Protein AF-0000000069581453 (afdb_homodimer)

Structure (mmCIF, N/CA/C/O backbone):
data_AF-0000000069581453-model_v1
#
loop_
_entity.id
_entity.type
_entity.pdbx_description
1 polymer 'Nose resistant-to-fluoxetine protein N-terminal domain-containing protein'
#
loop_
_atom_site.group_PDB
_atom_site.id
_atom_site.type_symbol
_atom_site.label_atom_id
_atom_site.label_alt_id
_atom_site.label_comp_id
_atom_site.label_asym_id
_atom_site.label_entity_id
_atom_site.label_seq_id
_atom_site.pdbx_PDB_ins_code
_atom_site.Cartn_x
_atom_site.Cartn_y
_atom_site.Cartn_z
_atom_site.occupancy
_atom_site.B_iso_or_equiv
_atom_site.auth_seq_id
_atom_site.auth_comp_id
_atom_site.auth_asym_id
_atom_site.auth_atom_id
_atom_site.pdbx_PDB_model_num
ATOM 1 N N . MET A 1 1 ? -0.98 -19.734 12.844 1 20.88 1 MET A N 1
ATOM 2 C CA . MET A 1 1 ? -0.564 -19.203 11.547 1 20.88 1 MET A CA 1
ATOM 3 C C . MET A 1 1 ? -1.774 -18.859 10.688 1 20.88 1 MET A C 1
ATOM 5 O O . MET A 1 1 ? -2.266 -19.703 9.93 1 20.88 1 MET A O 1
ATOM 9 N N . SER A 1 2 ? -2.855 -18.172 11.172 1 22.98 2 SER A N 1
ATOM 10 C CA . SER A 1 2 ? -4.227 -17.984 10.703 1 22.98 2 SER A CA 1
ATOM 11 C C . SER A 1 2 ? -4.297 -16.953 9.594 1 22.98 2 SER A C 1
ATOM 13 O O . SER A 1 2 ? -4.68 -15.797 9.836 1 22.98 2 SER A O 1
ATOM 15 N N . ILE A 1 3 ? -3.217 -16.844 8.805 1 28.33 3 ILE A N 1
ATOM 16 C CA . ILE A 1 3 ? -3.316 -15.727 7.871 1 28.33 3 ILE A CA 1
ATOM 17 C C . ILE A 1 3 ? -4.656 -15.781 7.137 1 28.33 3 ILE A C 1
ATOM 19 O O . ILE A 1 3 ? -5.289 -14.75 6.906 1 28.33 3 ILE A O 1
ATOM 23 N N . LEU A 1 4 ? -4.984 -16.984 6.535 1 31.25 4 LEU A N 1
ATOM 24 C CA . LEU A 1 4 ? -5.848 -17.062 5.359 1 31.25 4 LEU A CA 1
ATOM 25 C C . LEU A 1 4 ? -7.285 -16.703 5.715 1 31.25 4 LEU A C 1
ATOM 27 O O . LEU A 1 4 ? -8.211 -17.016 4.973 1 31.25 4 LEU A O 1
ATOM 31 N N . HIS A 1 5 ? -7.578 -16.328 6.863 1 29.22 5 HIS A N 1
ATOM 32 C CA . HIS A 1 5 ? -9.039 -16.281 6.863 1 29.22 5 HIS A CA 1
ATOM 33 C C . HIS A 1 5 ? -9.555 -15.234 5.891 1 29.22 5 HIS A C 1
ATOM 35 O O . HIS A 1 5 ? -9.758 -14.078 6.266 1 29.22 5 HIS A O 1
ATOM 41 N N . CYS A 1 6 ? -8.734 -14.82 5.078 1 33.88 6 CYS A N 1
ATOM 42 C CA . CYS A 1 6 ? -9.336 -13.945 4.078 1 33.88 6 CYS A CA 1
ATOM 43 C C . CYS A 1 6 ? -10.609 -14.562 3.514 1 33.88 6 CYS A C 1
ATOM 45 O O . CYS A 1 6 ? -10.609 -15.719 3.078 1 33.88 6 CYS A O 1
ATOM 47 N N . ALA A 1 7 ? -11.734 -13.891 3.805 1 38.38 7 ALA A N 1
ATOM 48 C CA . ALA A 1 7 ? -13.172 -14.133 3.676 1 38.38 7 ALA A CA 1
ATOM 49 C C . ALA A 1 7 ? -13.547 -14.43 2.227 1 38.38 7 ALA A C 1
ATOM 51 O O . ALA A 1 7 ? -13.961 -13.523 1.491 1 38.38 7 ALA A O 1
ATOM 52 N N . THR A 1 8 ? -12.758 -14.469 1.168 1 41.72 8 THR A N 1
ATOM 53 C CA . THR A 1 8 ? -13.344 -14.969 -0.073 1 41.72 8 THR A CA 1
ATOM 54 C C . THR A 1 8 ? -14.125 -16.25 0.175 1 41.72 8 THR A C 1
ATOM 56 O O . THR A 1 8 ? -13.625 -17.172 0.814 1 41.72 8 THR A O 1
ATOM 59 N N . VAL A 1 9 ? -15.359 -16.109 0.406 1 46.16 9 VAL A N 1
ATOM 60 C CA . VAL A 1 9 ? -16.234 -17.281 0.368 1 46.16 9 VAL A CA 1
ATOM 61 C C . VAL A 1 9 ? -15.859 -18.156 -0.83 1 46.16 9 VAL A C 1
ATOM 63 O O . VAL A 1 9 ? -16.266 -17.875 -1.96 1 46.16 9 VAL A O 1
ATOM 66 N N . PHE A 1 10 ? -14.609 -18.375 -1.058 1 52.44 10 PHE A N 1
ATOM 67 C CA . PHE A 1 10 ? -14.383 -19.5 -1.952 1 52.44 10 PHE A CA 1
ATOM 68 C C . PHE A 1 10 ? -15.18 -20.719 -1.498 1 52.44 10 PHE A C 1
ATOM 70 O O . PHE A 1 10 ? -15.305 -20.984 -0.299 1 52.44 10 PHE A O 1
ATOM 77 N N . LEU A 1 11 ? -16.25 -20.891 -2.311 1 56.81 11 LEU A N 1
ATOM 78 C CA . LEU A 1 11 ? -16.969 -22.109 -1.952 1 56.81 11 LEU A CA 1
ATOM 79 C C . LEU A 1 11 ? -16 -23.203 -1.536 1 56.81 11 LEU A C 1
ATOM 81 O O . LEU A 1 11 ? -15.203 -23.688 -2.354 1 56.81 11 LEU A O 1
ATOM 85 N N . THR A 1 12 ? -15.898 -23.344 -0.284 1 63.81 12 THR A N 1
ATOM 86 C CA . THR A 1 12 ? -15.18 -24.516 0.201 1 63.81 12 THR A CA 1
ATOM 87 C C . THR A 1 12 ? -15.594 -25.766 -0.574 1 63.81 12 THR A C 1
ATOM 89 O O . THR A 1 12 ? -16.766 -25.953 -0.882 1 63.81 12 THR A O 1
ATOM 92 N N . GLY A 1 13 ? -14.641 -26.359 -1.227 1 70.12 13 GLY A N 1
ATOM 93 C CA . GLY A 1 13 ? -14.922 -27.594 -1.958 1 70.12 13 GLY A CA 1
ATOM 94 C C . GLY A 1 13 ? -14.789 -27.438 -3.461 1 70.12 13 GLY A C 1
ATOM 95 O O . GLY A 1 13 ? -14.797 -28.422 -4.195 1 70.12 13 GLY A O 1
ATOM 96 N N . SER A 1 14 ? -14.664 -26.203 -3.805 1 78.31 14 SER A N 1
ATOM 97 C CA . SER A 1 14 ? -14.469 -26.016 -5.238 1 78.31 14 SER A CA 1
ATOM 98 C C . SER A 1 14 ? -13.023 -26.281 -5.637 1 78.31 14 SER A C 1
ATOM 100 O O . SER A 1 14 ? -12.133 -26.312 -4.785 1 78.31 14 SER A O 1
ATOM 102 N N . LEU A 1 15 ? -12.859 -26.656 -6.93 1 84.06 15 LEU A N 1
ATOM 103 C CA . LEU A 1 15 ? -11.516 -26.812 -7.461 1 84.06 15 LEU A CA 1
ATOM 104 C C . LEU A 1 15 ? -10.672 -25.562 -7.203 1 84.06 15 LEU A C 1
ATOM 106 O O . LEU A 1 15 ? -9.508 -25.672 -6.812 1 84.06 15 LEU A O 1
ATOM 110 N N . CYS A 1 16 ? -11.305 -24.469 -7.438 1 85.62 16 CYS A N 1
ATOM 111 C CA . CYS A 1 16 ? -10.609 -23.203 -7.223 1 85.62 16 CYS A CA 1
ATOM 112 C C . CYS A 1 16 ? -10.062 -23.109 -5.805 1 85.62 16 CYS A C 1
ATOM 114 O O . CYS A 1 16 ? -8.891 -22.797 -5.605 1 85.62 16 CYS A O 1
ATOM 116 N N . PHE A 1 17 ? -10.906 -23.406 -4.891 1 84.5 17 PHE A N 1
ATOM 117 C CA . PHE A 1 17 ? -10.492 -23.328 -3.492 1 84.5 17 PHE A CA 1
ATOM 118 C C . PHE A 1 17 ? -9.367 -24.297 -3.205 1 84.5 17 PHE A C 1
ATOM 120 O O . PHE A 1 17 ? -8.391 -23.953 -2.529 1 84.5 17 PHE A O 1
ATOM 127 N N . SER A 1 18 ? -9.484 -25.5 -3.678 1 85.12 18 SER A N 1
ATOM 128 C CA . SER A 1 18 ? -8.461 -26.5 -3.453 1 85.12 18 SER A CA 1
ATOM 129 C C . SER A 1 18 ? -7.129 -26.094 -4.078 1 85.12 18 SER A C 1
ATOM 131 O O . SER A 1 18 ? -6.066 -26.297 -3.488 1 85.12 18 SER A O 1
ATOM 133 N N . GLU A 1 19 ? -7.23 -25.5 -5.215 1 87 19 GLU A N 1
ATOM 134 C CA . GLU A 1 19 ? -6.023 -25.016 -5.883 1 87 19 GLU A CA 1
ATOM 135 C C . GLU A 1 19 ? -5.352 -23.906 -5.078 1 87 19 GLU A C 1
ATOM 137 O O . GLU A 1 19 ? -4.129 -23.906 -4.914 1 87 19 GLU A O 1
ATOM 142 N N . LEU A 1 20 ? -6.137 -23.016 -4.566 1 87.06 20 LEU A N 1
ATOM 143 C CA . LEU A 1 20 ? -5.59 -21.922 -3.77 1 87.06 20 LEU A CA 1
ATOM 144 C C . LEU A 1 20 ? -4.984 -22.438 -2.471 1 87.06 20 LEU A C 1
ATOM 146 O O . LEU A 1 20 ? -3.885 -22.031 -2.086 1 87.06 20 LEU A O 1
ATOM 150 N N . GLU A 1 21 ? -5.715 -23.297 -1.866 1 85.38 21 GLU A N 1
ATOM 151 C CA . GLU A 1 21 ? -5.234 -23.891 -0.619 1 85.38 21 GLU A CA 1
ATOM 152 C C . GLU A 1 21 ? -3.904 -24.609 -0.824 1 85.38 21 GLU A C 1
ATOM 154 O O . GLU A 1 21 ? -2.959 -24.406 -0.058 1 85.38 21 GLU A O 1
ATOM 159 N N . ASP A 1 22 ? -3.869 -25.391 -1.813 1 86.38 22 ASP A N 1
ATOM 160 C CA . ASP A 1 22 ? -2.639 -26.109 -2.121 1 86.38 22 ASP A CA 1
ATOM 161 C C . ASP A 1 22 ? -1.5 -25.156 -2.443 1 86.38 22 ASP A C 1
ATOM 163 O O . ASP A 1 22 ? -0.363 -25.359 -2.014 1 86.38 22 ASP A O 1
ATOM 167 N N . TYR A 1 23 ? -1.836 -24.156 -3.203 1 88 23 TYR A N 1
ATOM 168 C CA . TYR A 1 23 ? -0.843 -23.141 -3.549 1 88 23 TYR A CA 1
ATOM 169 C C . TYR A 1 23 ? -0.264 -22.5 -2.295 1 88 23 TYR A C 1
ATOM 171 O O . TYR A 1 23 ? 0.957 -22.391 -2.154 1 88 23 TYR A O 1
ATOM 179 N N . PHE A 1 24 ? -1.063 -22.094 -1.403 1 87.19 24 PHE A N 1
ATOM 180 C CA . PHE A 1 24 ? -0.625 -21.422 -0.186 1 87.19 24 PHE A CA 1
ATOM 181 C C . PHE A 1 24 ? 0.195 -22.359 0.688 1 87.19 24 PHE A C 1
ATOM 183 O O . PHE A 1 24 ? 1.249 -21.984 1.2 1 87.19 24 PHE A O 1
ATOM 190 N N . TYR A 1 25 ? -0.221 -23.594 0.789 1 87.19 25 TYR A N 1
ATOM 191 C CA . TYR A 1 25 ? 0.474 -24.547 1.64 1 87.19 25 TYR A CA 1
ATOM 192 C C . TYR A 1 25 ? 1.813 -24.953 1.032 1 87.19 25 TYR A C 1
ATOM 194 O O . TYR A 1 25 ? 2.803 -25.109 1.751 1 87.19 25 TYR A O 1
ATOM 202 N N . SER A 1 26 ? 1.875 -25.047 -0.253 1 86.5 26 SER A N 1
ATOM 203 C CA . SER A 1 26 ? 3.072 -25.562 -0.915 1 86.5 26 SER A CA 1
ATOM 204 C C . SER A 1 26 ? 4.086 -24.453 -1.151 1 86.5 26 SER A C 1
ATOM 206 O O . SER A 1 26 ? 5.297 -24.672 -1.045 1 86.5 26 SER A O 1
ATOM 208 N N . TYR A 1 27 ? 3.613 -23.281 -1.374 1 85.69 27 TYR A N 1
ATOM 209 C CA . TYR A 1 27 ? 4.539 -22.266 -1.859 1 85.69 27 TYR A CA 1
ATOM 210 C C . TYR A 1 27 ? 4.602 -21.078 -0.901 1 85.69 27 TYR A C 1
ATOM 212 O O . TYR A 1 27 ? 5.672 -20.5 -0.68 1 85.69 27 TYR A O 1
ATOM 220 N N . CYS A 1 28 ? 3.541 -20.688 -0.314 1 84.44 28 CYS A N 1
ATOM 221 C CA . CYS A 1 28 ? 3.547 -19.484 0.523 1 84.44 28 CYS A CA 1
ATOM 222 C C . CYS A 1 28 ? 4.109 -19.797 1.906 1 84.44 28 CYS A C 1
ATOM 224 O O . CYS A 1 28 ? 4.812 -18.969 2.492 1 84.44 28 CYS A O 1
ATOM 226 N N . ALA A 1 29 ? 3.844 -21.016 2.311 1 82.69 29 ALA A N 1
ATOM 227 C CA . ALA A 1 29 ? 4.398 -21.422 3.6 1 82.69 29 ALA A CA 1
ATOM 228 C C . ALA A 1 29 ? 5.926 -21.453 3.555 1 82.69 29 ALA A C 1
ATOM 230 O O . ALA A 1 29 ? 6.586 -21.203 4.562 1 82.69 29 ALA A O 1
ATOM 231 N N . ALA A 1 30 ? 6.441 -21.641 2.377 1 81.69 30 ALA A N 1
ATOM 232 C CA . ALA A 1 30 ? 7.891 -21.719 2.207 1 81.69 30 ALA A CA 1
ATOM 233 C C . ALA A 1 30 ? 8.453 -20.406 1.674 1 81.69 30 ALA A C 1
ATOM 235 O O . ALA A 1 30 ? 9.617 -20.328 1.282 1 81.69 30 ALA A O 1
ATOM 236 N N . SER A 1 31 ? 7.668 -19.375 1.621 1 81.06 31 SER A N 1
ATOM 237 C CA . SER A 1 31 ? 8.086 -18.078 1.114 1 81.06 31 SER A CA 1
ATOM 238 C C . SER A 1 31 ? 8.75 -18.203 -0.253 1 81.06 31 SER A C 1
ATOM 240 O O . SER A 1 31 ? 9.797 -17.609 -0.496 1 81.06 31 SER A O 1
ATOM 242 N N . SER A 1 32 ? 8.117 -18.969 -1.081 1 86.31 32 SER A N 1
ATOM 243 C CA . SER A 1 32 ? 8.648 -19.203 -2.424 1 86.31 32 SER A CA 1
ATOM 244 C C . SER A 1 32 ? 8.43 -17.984 -3.312 1 86.31 32 SER A C 1
ATOM 246 O O . SER A 1 32 ? 7.559 -17.156 -3.041 1 86.31 32 SER A O 1
ATOM 248 N N . LEU A 1 33 ? 9.25 -17.922 -4.363 1 87.56 33 LEU A N 1
ATOM 249 C CA . LEU A 1 33 ? 9.102 -16.859 -5.359 1 87.56 33 LEU A CA 1
ATOM 250 C C . LEU A 1 33 ? 7.711 -16.891 -5.98 1 87.56 33 LEU A C 1
ATOM 252 O O . LEU A 1 33 ? 7.141 -15.836 -6.289 1 87.56 33 LEU A O 1
ATOM 256 N N . TYR A 1 34 ? 7.164 -18.094 -6.113 1 87.31 34 TYR A N 1
ATOM 257 C CA . TYR A 1 34 ? 5.82 -18.234 -6.664 1 87.31 34 TYR A CA 1
ATOM 258 C C . TYR A 1 34 ? 4.797 -17.516 -5.805 1 87.31 34 TYR A C 1
ATOM 260 O O . TYR A 1 34 ? 3.949 -16.781 -6.324 1 87.31 34 TYR A O 1
ATOM 268 N N . CYS A 1 35 ? 4.918 -17.734 -4.578 1 91.62 35 CYS A N 1
ATOM 269 C CA . CYS A 1 35 ? 4.008 -17.078 -3.65 1 91.62 35 CYS A CA 1
ATOM 270 C C . CYS A 1 35 ? 4.203 -15.562 -3.678 1 91.62 35 CYS A C 1
ATOM 272 O O . CYS A 1 35 ? 3.229 -14.805 -3.684 1 91.62 35 CYS A O 1
ATOM 274 N N . MET A 1 36 ? 5.422 -15.125 -3.768 1 92.38 36 MET A N 1
ATOM 275 C CA . MET A 1 36 ? 5.734 -13.703 -3.756 1 92.38 36 MET A CA 1
ATOM 276 C C . MET A 1 36 ? 5.156 -13.008 -4.984 1 92.38 36 MET A C 1
ATOM 278 O O . MET A 1 36 ? 4.641 -11.891 -4.887 1 92.38 36 MET A O 1
ATOM 282 N N . ILE A 1 37 ? 5.172 -13.711 -6.07 1 95.25 37 ILE A N 1
ATOM 283 C CA . ILE A 1 37 ? 4.656 -13.141 -7.309 1 95.25 37 ILE A CA 1
ATOM 284 C C . ILE A 1 37 ? 3.137 -13.016 -7.223 1 95.25 37 ILE A C 1
ATOM 286 O O . ILE A 1 37 ? 2.574 -11.977 -7.59 1 95.25 37 ILE A O 1
ATOM 290 N N . LEU A 1 38 ? 2.514 -14.039 -6.734 1 95 38 LEU A N 1
ATOM 291 C CA . LEU A 1 38 ? 1.062 -14.016 -6.594 1 95 38 LEU A CA 1
ATOM 292 C C . LEU A 1 38 ? 0.623 -12.859 -5.699 1 95 38 LEU A C 1
ATOM 294 O O . LEU A 1 38 ? -0.197 -12.039 -6.105 1 95 38 LEU A O 1
ATOM 298 N N . LEU A 1 39 ? 1.256 -12.75 -4.555 1 94.38 39 LEU A N 1
ATOM 299 C CA . LEU A 1 39 ? 0.882 -11.727 -3.588 1 94.38 39 LEU A CA 1
ATOM 300 C C . LEU A 1 39 ? 1.255 -10.336 -4.094 1 94.38 39 LEU A C 1
ATOM 302 O O . LEU A 1 39 ? 0.533 -9.367 -3.848 1 94.38 39 LEU A O 1
ATOM 306 N N . ASP A 1 40 ? 2.373 -10.281 -4.746 1 97.06 40 ASP A N 1
ATOM 307 C CA . ASP A 1 40 ? 2.834 -9 -5.285 1 97.06 40 ASP A CA 1
ATOM 308 C C . ASP A 1 40 ? 1.89 -8.492 -6.367 1 97.06 40 ASP A C 1
ATOM 310 O O . ASP A 1 40 ? 1.867 -7.293 -6.664 1 97.06 40 ASP A O 1
ATOM 314 N N . SER A 1 41 ? 1.123 -9.312 -6.938 1 97.44 41 SER A N 1
ATOM 315 C CA . SER A 1 41 ? 0.222 -8.93 -8.016 1 97.44 41 SER A CA 1
ATOM 316 C C . SER A 1 41 ? -1.084 -8.359 -7.477 1 97.44 41 SER A C 1
ATOM 318 O O . SER A 1 41 ? -1.841 -7.719 -8.211 1 97.44 41 SER A O 1
ATOM 320 N N . TYR A 1 42 ? -1.418 -8.562 -6.195 1 96.56 42 TYR A N 1
ATOM 321 C CA . TYR A 1 42 ? -2.674 -8.125 -5.598 1 96.56 42 TYR A CA 1
ATOM 322 C C . TYR A 1 42 ? -2.732 -6.602 -5.52 1 96.56 42 TYR A C 1
ATOM 324 O O . TYR A 1 42 ? -1.699 -5.938 -5.41 1 96.56 42 TYR A O 1
ATOM 332 N N . GLY A 1 43 ? -3.984 -6.176 -5.629 1 96.62 43 GLY A N 1
ATOM 333 C CA . GLY A 1 43 ? -4.172 -4.789 -5.234 1 96.62 43 GLY A CA 1
ATOM 334 C C . GLY A 1 43 ? -3.732 -4.512 -3.807 1 96.62 43 GLY A C 1
ATOM 335 O O . GLY A 1 43 ? -3.91 -5.355 -2.924 1 96.62 43 GLY A O 1
ATOM 336 N N . LYS A 1 44 ? -3.148 -3.326 -3.676 1 96.75 44 LYS A N 1
ATOM 337 C CA . LYS A 1 44 ? -2.719 -2.84 -2.367 1 96.75 44 LYS A CA 1
ATOM 338 C C . LYS A 1 44 ? -3.287 -1.452 -2.086 1 96.75 44 LYS A C 1
ATOM 340 O O . LYS A 1 44 ? -3.658 -0.727 -3.01 1 96.75 44 LYS A O 1
ATOM 345 N N . PRO A 1 45 ? -3.371 -1.15 -0.738 1 94.88 45 PRO A N 1
ATOM 346 C CA . PRO A 1 45 ? -3.811 0.217 -0.45 1 94.88 45 PRO A CA 1
ATOM 347 C C . PRO A 1 45 ? -2.922 1.272 -1.104 1 94.88 45 PRO A C 1
ATOM 349 O O . PRO A 1 45 ? -1.693 1.182 -1.031 1 94.88 45 PRO A O 1
ATOM 352 N N . GLU A 1 46 ? -3.596 2.152 -1.788 1 95.25 46 GLU A N 1
ATOM 353 C CA . GLU A 1 46 ? -2.896 3.242 -2.463 1 95.25 46 GLU A CA 1
ATOM 354 C C . GLU A 1 46 ? -3.027 4.547 -1.686 1 95.25 46 GLU A C 1
ATOM 356 O O . GLU A 1 46 ? -3.879 4.668 -0.801 1 95.25 46 GLU A O 1
ATOM 361 N N . SER A 1 47 ? -2.107 5.434 -1.952 1 96.94 47 SER A N 1
ATOM 362 C CA . SER A 1 47 ? -2.215 6.789 -1.424 1 96.94 47 SER A CA 1
ATOM 363 C C . SER A 1 47 ? -3.27 7.594 -2.174 1 96.94 47 SER A C 1
ATOM 365 O O . SER A 1 47 ? -3.615 7.27 -3.312 1 96.94 47 SER A O 1
ATOM 367 N N . GLY A 1 48 ? -3.814 8.562 -1.482 1 96.94 48 GLY A N 1
ATOM 368 C CA . GLY A 1 48 ? -4.77 9.453 -2.117 1 96.94 48 GLY A CA 1
ATOM 369 C C . GLY A 1 48 ? -6.191 8.922 -2.098 1 96.94 48 GLY A C 1
ATOM 370 O O . GLY A 1 48 ? -6.988 9.227 -2.986 1 96.94 48 GLY A O 1
ATOM 371 N N . VAL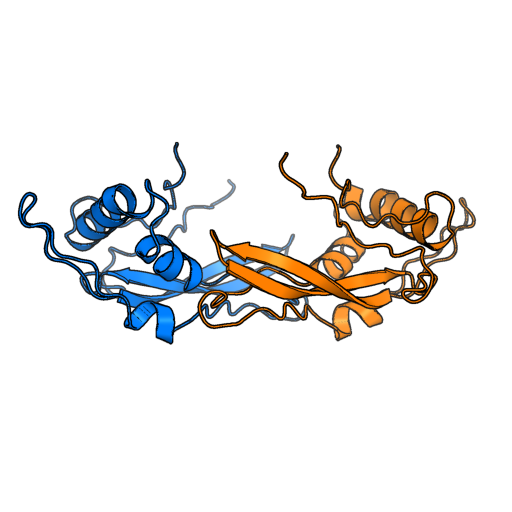 A 1 49 ? -6.453 8.141 -1.146 1 96.38 49 VAL A N 1
ATOM 372 C CA . VAL A 1 49 ? -7.812 7.617 -1.02 1 96.38 49 VAL A CA 1
ATOM 373 C C . VAL A 1 49 ? -8.781 8.766 -0.752 1 96.38 49 VAL A C 1
ATOM 375 O O . VAL A 1 49 ? -9.883 8.797 -1.312 1 96.38 49 VAL A O 1
ATOM 378 N N . LEU A 1 50 ? -8.359 9.711 0.034 1 94.25 50 LEU A N 1
ATOM 379 C CA . LEU A 1 50 ? -9.211 10.836 0.401 1 94.25 50 LEU A CA 1
ATOM 380 C C . LEU A 1 50 ? -9.453 11.75 -0.795 1 94.25 50 LEU A C 1
ATOM 382 O O . LEU A 1 50 ? -10.359 12.578 -0.775 1 94.25 50 LEU A O 1
ATOM 386 N N . THR A 1 51 ? -8.609 11.531 -1.804 1 94.56 51 THR A N 1
ATOM 387 C CA . THR A 1 51 ? -8.82 12.312 -3.018 1 94.56 51 THR A CA 1
ATOM 388 C C . THR A 1 51 ? -9.375 11.438 -4.137 1 94.56 51 THR A C 1
ATOM 390 O O . THR A 1 51 ? -9.375 11.836 -5.301 1 94.56 51 THR A O 1
ATOM 393 N N . GLY A 1 52 ? -9.758 10.164 -3.871 1 93.56 52 GLY A N 1
ATOM 394 C CA . GLY A 1 52 ? -10.539 9.391 -4.82 1 93.56 52 GLY A CA 1
ATOM 395 C C . GLY A 1 52 ? -9.781 8.211 -5.395 1 93.56 52 GLY A C 1
ATOM 396 O O . GLY A 1 52 ? -10.25 7.555 -6.324 1 93.56 52 GLY A O 1
ATOM 397 N N . ASN A 1 53 ? -8.578 7.988 -4.922 1 96.25 53 ASN A N 1
ATOM 398 C CA . ASN A 1 53 ? -7.852 6.816 -5.398 1 96.25 53 ASN A CA 1
ATOM 399 C C . ASN A 1 53 ? -8.391 5.531 -4.777 1 96.25 53 ASN A C 1
ATOM 401 O O . ASN A 1 53 ? -7.859 5.059 -3.77 1 96.25 53 ASN A O 1
ATOM 405 N N . ILE A 1 54 ? -9.43 5.012 -5.484 1 96.44 54 ILE A N 1
ATOM 406 C CA . ILE A 1 54 ? -10.133 3.881 -4.891 1 96.44 54 ILE A CA 1
ATOM 407 C C . ILE A 1 54 ? -10.062 2.68 -5.832 1 96.44 54 ILE A C 1
ATOM 409 O O . ILE A 1 54 ? -10.906 1.784 -5.77 1 96.44 54 ILE A O 1
ATOM 413 N N . LYS A 1 55 ? -9.18 2.736 -6.766 1 96.81 55 LYS A N 1
ATOM 414 C CA . LYS A 1 55 ? -8.906 1.587 -7.625 1 96.81 55 LYS A CA 1
ATOM 415 C C . LYS A 1 55 ? -7.504 1.033 -7.371 1 96.81 55 LYS A C 1
ATOM 417 O O . LYS A 1 55 ? -6.508 1.67 -7.719 1 96.81 55 LYS A O 1
ATOM 422 N N . TRP A 1 56 ? -7.48 -0.102 -6.699 1 96.94 56 TRP A N 1
ATOM 423 C CA . TRP A 1 56 ? -6.23 -0.794 -6.402 1 96.94 56 TRP A CA 1
ATOM 424 C C . TRP A 1 56 ? -5.98 -1.921 -7.398 1 96.94 56 TRP A C 1
ATOM 426 O O . TRP A 1 56 ? -6.352 -3.07 -7.148 1 96.94 56 TRP A O 1
ATOM 436 N N . LEU A 1 57 ? -5.289 -1.585 -8.477 1 96.56 57 LEU A N 1
ATOM 437 C CA . LEU A 1 57 ? -5.285 -2.377 -9.703 1 96.56 57 LEU A CA 1
ATOM 438 C C . LEU A 1 57 ? -4.305 -3.539 -9.594 1 96.56 57 LEU A C 1
ATOM 440 O O . LEU A 1 57 ? -4.395 -4.508 -10.352 1 96.56 57 LEU A O 1
ATOM 444 N N . GLY A 1 58 ? -3.365 -3.479 -8.633 1 97.56 58 GLY A N 1
ATOM 445 C CA . GLY A 1 58 ? -2.371 -4.539 -8.602 1 97.56 58 GLY A CA 1
ATOM 446 C C . GLY A 1 58 ? -1.501 -4.578 -9.844 1 97.56 58 GLY A C 1
ATOM 447 O O . GLY A 1 58 ? -1.23 -3.543 -10.453 1 97.56 58 GLY A O 1
ATOM 448 N N . GLN A 1 59 ? -0.977 -5.727 -10.031 1 98.38 59 GLN A N 1
ATOM 449 C CA . GLN A 1 59 ? -0.121 -5.902 -11.203 1 98.38 59 GLN A CA 1
ATOM 450 C C . GLN A 1 59 ? -0.643 -7.02 -12.102 1 98.38 59 GLN A C 1
ATOM 452 O O . GLN A 1 59 ? -0.358 -8.195 -11.867 1 98.38 59 GLN A O 1
ATOM 457 N N . TYR A 1 60 ? -1.224 -6.648 -13.266 1 97.25 60 TYR A N 1
ATOM 458 C CA . TYR A 1 60 ? -1.915 -7.562 -14.164 1 97.25 60 TYR A CA 1
ATOM 459 C C . TYR A 1 60 ? -0.955 -8.609 -14.727 1 97.25 60 TYR A C 1
ATOM 461 O O . TYR A 1 60 ? -1.221 -9.805 -14.648 1 97.25 60 TYR A O 1
ATOM 469 N N . ASP A 1 61 ? 0.19 -8.125 -15.25 1 98 61 ASP A N 1
ATOM 470 C CA . ASP A 1 61 ? 1.123 -9.016 -15.93 1 98 61 ASP A CA 1
ATOM 471 C C . ASP A 1 61 ? 1.679 -10.062 -14.961 1 98 61 ASP A C 1
ATOM 473 O O . ASP A 1 61 ? 1.821 -11.234 -15.328 1 98 61 ASP A O 1
ATOM 477 N N . GLU A 1 62 ? 1.98 -9.703 -13.75 1 97.69 62 GLU A N 1
ATOM 478 C CA . GLU A 1 62 ? 2.451 -10.656 -12.742 1 97.69 62 GLU A CA 1
ATOM 479 C C . GLU A 1 62 ? 1.424 -11.75 -12.5 1 97.69 62 GLU A C 1
ATOM 481 O O . GLU A 1 62 ? 1.779 -12.93 -12.383 1 97.69 62 GLU A O 1
ATOM 486 N N . CYS A 1 63 ? 0.18 -11.344 -12.438 1 96.12 63 CYS A N 1
ATOM 487 C CA . CYS A 1 63 ? -0.888 -12.297 -12.148 1 96.12 63 CYS A CA 1
ATOM 488 C C . CYS A 1 63 ? -1.051 -13.297 -13.289 1 96.12 63 CYS A C 1
ATOM 490 O O . CYS A 1 63 ? -0.953 -14.508 -13.078 1 96.12 63 CYS A O 1
ATOM 492 N N . VAL A 1 64 ? -1.168 -12.844 -14.531 1 96.12 64 VAL A N 1
ATOM 493 C CA . VAL A 1 64 ? -1.538 -13.727 -15.633 1 96.12 64 VAL A CA 1
ATOM 494 C C . VAL A 1 64 ? -0.335 -14.57 -16.047 1 96.12 64 VAL A C 1
ATOM 496 O O . VAL A 1 64 ? -0.488 -15.594 -16.719 1 96.12 64 VAL A O 1
ATOM 499 N N . ASP A 1 65 ? 0.807 -14.195 -15.555 1 96.25 65 ASP A N 1
ATOM 500 C CA . ASP A 1 65 ? 2.016 -14.945 -15.875 1 96.25 65 ASP A CA 1
ATOM 501 C C . ASP A 1 65 ? 2.199 -16.125 -14.922 1 96.25 65 ASP A C 1
ATOM 503 O O . ASP A 1 65 ? 3.045 -16.984 -15.148 1 96.25 65 ASP A O 1
ATOM 507 N N . ILE A 1 66 ? 1.447 -16.188 -13.922 1 94.5 66 ILE A N 1
ATOM 508 C CA . ILE A 1 66 ? 1.598 -17.25 -12.938 1 94.5 66 ILE A CA 1
ATOM 509 C C . ILE A 1 66 ? 1.176 -18.594 -13.555 1 94.5 66 ILE A C 1
ATOM 511 O O 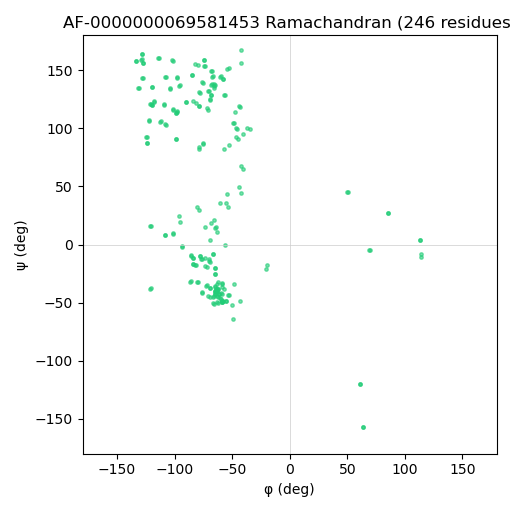. ILE A 1 66 ? 0.097 -18.688 -14.148 1 94.5 66 ILE A O 1
ATOM 515 N N . GLN A 1 67 ? 2.105 -19.531 -13.492 1 91.94 67 GLN A N 1
ATOM 516 C CA . GLN A 1 67 ? 1.873 -20.938 -13.789 1 91.94 67 GLN A CA 1
ATOM 517 C C . GLN A 1 67 ? 2.283 -21.828 -12.617 1 91.94 67 GLN A C 1
ATOM 519 O O . GLN A 1 67 ? 3.434 -22.266 -12.531 1 91.94 67 GLN A O 1
ATOM 524 N N . ALA A 1 68 ? 1.29 -22.062 -11.82 1 87.88 68 ALA A N 1
ATOM 525 C CA . ALA A 1 68 ? 1.596 -22.906 -10.664 1 87.88 68 ALA A CA 1
ATOM 526 C C . ALA A 1 68 ? 1.959 -24.328 -11.086 1 87.88 68 ALA A C 1
ATOM 528 O O . ALA A 1 68 ? 1.346 -24.875 -12.008 1 87.88 68 ALA A O 1
ATOM 529 N N . PRO A 1 69 ? 2.986 -24.781 -10.477 1 83.06 69 PRO A N 1
ATOM 530 C CA . PRO A 1 69 ? 3.398 -26.141 -10.852 1 83.06 69 PRO A CA 1
ATOM 531 C C . PRO A 1 69 ? 2.379 -27.203 -10.445 1 83.06 69 PRO A C 1
ATOM 533 O O . PRO A 1 69 ? 1.642 -27.016 -9.469 1 83.06 69 PRO A O 1
ATOM 536 N N . SER A 1 70 ? 2.279 -28.219 -11.305 1 78.06 70 SER A N 1
ATOM 537 C CA . SER A 1 70 ? 1.434 -29.359 -10.984 1 78.06 70 SER A CA 1
ATOM 538 C C . SER A 1 70 ? 2.098 -30.266 -9.953 1 78.06 70 SER A C 1
ATOM 540 O O . SER A 1 70 ? 3.324 -30.281 -9.828 1 78.06 70 SER A O 1
ATOM 542 N N . LYS A 1 71 ? 1.265 -30.734 -9.039 1 74.44 71 LYS A N 1
ATOM 543 C CA . LYS A 1 71 ? 1.807 -31.734 -8.133 1 74.44 71 LYS A CA 1
ATOM 544 C C . LYS A 1 71 ? 1.354 -33.125 -8.539 1 74.44 71 LYS A C 1
ATOM 546 O O . LYS A 1 71 ? 0.166 -33.375 -8.766 1 74.44 71 LYS A O 1
ATOM 551 N N . ASP A 1 72 ? 2.357 -33.875 -8.906 1 62.59 72 ASP A N 1
ATOM 552 C CA . ASP A 1 72 ? 2.113 -35.281 -9.305 1 62.59 72 ASP A CA 1
ATOM 553 C C . ASP A 1 72 ? 1.435 -36.031 -8.18 1 62.59 72 ASP A C 1
ATOM 555 O O . ASP A 1 72 ? 0.481 -36.781 -8.422 1 62.59 72 ASP A O 1
ATOM 559 N N . ILE A 1 73 ? 1.832 -35.75 -6.957 1 61.22 73 ILE A N 1
ATOM 560 C CA . ILE A 1 73 ? 1.416 -36.625 -5.859 1 61.22 73 ILE A CA 1
ATOM 561 C C . ILE A 1 73 ? -0.045 -36.344 -5.512 1 61.22 73 ILE A C 1
ATOM 563 O O . ILE A 1 73 ? -0.826 -37.281 -5.301 1 61.22 73 ILE A O 1
ATOM 567 N N . THR A 1 74 ? -0.403 -35.094 -5.5 1 61.25 74 THR A N 1
ATOM 568 C CA . THR A 1 74 ? -1.76 -34.781 -5.062 1 61.25 74 THR A CA 1
ATOM 569 C C . THR A 1 74 ? -2.705 -34.688 -6.254 1 61.25 74 THR A C 1
ATOM 571 O O . THR A 1 74 ? -3.926 -34.656 -6.086 1 61.25 74 THR A O 1
ATOM 574 N N . GLY A 1 75 ? -2.09 -34.875 -7.395 1 62.19 75 GLY A N 1
ATOM 575 C CA . GLY A 1 75 ? -2.934 -34.812 -8.578 1 62.19 75 GLY A CA 1
ATOM 576 C C . GLY A 1 75 ? -3.475 -33.438 -8.883 1 62.19 75 GLY A C 1
ATOM 577 O O . GLY A 1 75 ? -4.297 -33.281 -9.789 1 62.19 75 GLY A O 1
ATOM 578 N N . VAL A 1 76 ? -3.191 -32.5 -7.984 1 64.25 76 VAL A N 1
ATOM 579 C CA . VAL A 1 76 ? -3.717 -31.156 -8.273 1 64.25 76 VAL A CA 1
ATOM 580 C C . VAL A 1 76 ? -2.945 -30.547 -9.438 1 64.25 76 VAL A C 1
ATOM 582 O O . VAL A 1 76 ? -1.714 -30.5 -9.422 1 64.25 76 VAL A O 1
ATOM 585 N N . GLU A 1 77 ? -3.693 -30.344 -10.461 1 71.44 77 GLU A N 1
ATOM 586 C CA . GLU A 1 77 ? -3.084 -29.656 -11.602 1 71.44 77 GLU A CA 1
ATOM 587 C C . GLU A 1 77 ? -2.691 -28.234 -11.25 1 71.44 77 GLU A C 1
ATOM 589 O O . GLU A 1 77 ? -3.328 -27.594 -10.406 1 71.44 77 GLU A O 1
ATOM 594 N N . GLY A 1 78 ? -1.491 -27.812 -11.688 1 84.25 78 GLY A N 1
ATOM 595 C CA . GLY A 1 78 ? -1.155 -26.406 -11.578 1 84.25 78 GLY A CA 1
ATOM 596 C C . GLY A 1 78 ? -2.203 -25.5 -12.188 1 84.25 78 GLY A C 1
ATOM 597 O O . GLY A 1 78 ? -3.109 -25.953 -12.883 1 84.25 78 GLY A O 1
ATOM 598 N N . PHE A 1 79 ? -2.271 -24.328 -11.648 1 90.5 79 PHE A N 1
ATOM 599 C CA . PHE A 1 79 ? -3.234 -23.391 -12.211 1 90.5 79 PHE A CA 1
ATOM 600 C C . PHE A 1 79 ? -2.523 -22.203 -12.852 1 90.5 79 PHE A C 1
ATOM 602 O O . PHE A 1 79 ? -1.322 -22 -12.648 1 90.5 79 PHE A O 1
ATOM 609 N N . ARG A 1 80 ? -3.301 -21.547 -13.734 1 93.44 80 ARG A N 1
ATOM 610 C CA . ARG A 1 80 ? -2.9 -20.25 -14.258 1 93.44 80 ARG A CA 1
ATOM 611 C C . ARG A 1 80 ? -3.592 -19.125 -13.492 1 93.44 80 ARG A C 1
ATOM 613 O O . ARG A 1 80 ? -4.734 -19.266 -13.055 1 93.44 80 ARG A O 1
ATOM 620 N N . GLY A 1 81 ? -2.816 -18.078 -13.328 1 93.62 81 GLY A N 1
ATOM 621 C CA . GLY A 1 81 ? -3.404 -16.922 -12.656 1 93.62 81 GLY A CA 1
ATOM 622 C C . GLY A 1 81 ? -4.488 -16.25 -13.469 1 93.62 81 GLY A C 1
ATOM 623 O O . GLY A 1 81 ? -4.359 -16.109 -14.688 1 93.62 81 GLY A O 1
ATOM 624 N N . LYS A 1 82 ? -5.504 -15.898 -12.773 1 93.44 82 LYS A N 1
ATOM 625 C CA . LYS A 1 82 ? -6.598 -15.117 -13.344 1 93.44 82 LYS A CA 1
ATOM 626 C C . LYS A 1 82 ? -6.789 -13.805 -12.586 1 93.44 82 LYS A C 1
ATOM 628 O O . LYS A 1 82 ? -6.961 -13.805 -11.367 1 93.44 82 LYS A O 1
ATOM 633 N N . TYR A 1 83 ? -6.648 -12.734 -13.383 1 93.31 83 TYR A N 1
ATOM 634 C CA . TYR A 1 83 ? -6.801 -11.398 -12.828 1 93.31 83 TYR A CA 1
ATOM 635 C C . TYR A 1 83 ? -8.273 -11.047 -12.656 1 93.31 83 TYR A C 1
ATOM 637 O O . TYR A 1 83 ? -9.039 -11.047 -13.625 1 93.31 83 TYR A O 1
ATOM 645 N N . CYS A 1 84 ? -8.648 -10.781 -11.383 1 90.38 84 CYS A N 1
ATOM 646 C CA . CYS A 1 84 ? -10.023 -10.414 -11.039 1 90.38 84 CYS A CA 1
ATOM 647 C C . CYS A 1 84 ? -10.055 -9.141 -10.203 1 90.38 84 CYS A C 1
ATOM 649 O O . CYS A 1 84 ? -9.023 -8.719 -9.672 1 90.38 84 CYS A O 1
ATOM 651 N N . THR A 1 85 ? -11.227 -8.484 -10.203 1 91.06 85 THR A N 1
ATOM 652 C CA . THR A 1 85 ? -11.43 -7.309 -9.367 1 91.06 85 THR A CA 1
ATOM 653 C C . THR A 1 85 ? -12.57 -7.531 -8.383 1 91.06 85 THR A C 1
ATOM 655 O O . THR A 1 85 ? -13.602 -8.102 -8.742 1 91.06 85 THR A O 1
ATOM 658 N N . LEU A 1 86 ? -12.273 -7.133 -7.215 1 87.62 86 LEU A N 1
ATOM 659 C CA . LEU A 1 86 ? -13.297 -7.152 -6.176 1 87.62 86 LEU A CA 1
ATOM 660 C C . LEU A 1 86 ? -13.82 -5.746 -5.898 1 87.62 86 LEU A C 1
ATOM 662 O O . LEU A 1 86 ? -13.039 -4.793 -5.836 1 87.62 86 LEU A O 1
ATOM 666 N N . GLN A 1 87 ? -15.117 -5.672 -5.816 1 87.12 87 GLN A N 1
ATOM 667 C CA . GLN A 1 87 ? -15.742 -4.43 -5.375 1 87.12 87 GLN A CA 1
ATOM 668 C C . GLN A 1 87 ? -16.094 -4.488 -3.893 1 87.12 87 GLN A C 1
ATOM 670 O O . GLN A 1 87 ? -16.906 -5.32 -3.475 1 87.12 87 GLN A O 1
ATOM 675 N N . VAL A 1 88 ? -15.43 -3.648 -3.129 1 86.62 88 VAL A N 1
ATOM 676 C CA . VAL A 1 88 ? -15.609 -3.654 -1.681 1 86.62 88 VAL A CA 1
ATOM 677 C C . VAL A 1 88 ? -15.828 -2.23 -1.179 1 86.62 88 VAL A C 1
ATOM 679 O O . VAL A 1 88 ? -15.117 -1.307 -1.583 1 86.62 88 VAL A O 1
ATOM 682 N N . PRO A 1 89 ? -16.875 -2.109 -0.273 1 89.12 89 PRO A N 1
ATOM 683 C CA . PRO A 1 89 ? -17 -0.771 0.306 1 89.12 89 PRO A CA 1
ATOM 684 C C . PRO A 1 89 ? -15.844 -0.411 1.232 1 89.12 89 PRO A C 1
ATOM 686 O O . PRO A 1 89 ? -15.461 -1.214 2.086 1 89.12 89 PRO A O 1
ATOM 689 N N . LEU A 1 90 ? -15.258 0.753 0.974 1 90.56 90 LEU A N 1
ATOM 690 C CA . LEU A 1 90 ? -14.242 1.307 1.856 1 90.56 90 LEU A CA 1
ATOM 691 C C . LEU A 1 90 ? -14.836 2.355 2.789 1 90.56 90 LEU A C 1
ATOM 693 O O . LEU A 1 90 ? -15.227 3.436 2.344 1 90.56 90 LEU A O 1
ATOM 697 N N . LYS A 1 91 ? -14.82 1.989 4.043 1 90 91 LYS A N 1
ATOM 698 C CA . LYS A 1 91 ? -15.414 2.891 5.027 1 90 91 LYS A CA 1
ATOM 699 C C . LYS A 1 91 ? -14.383 3.869 5.57 1 90 91 LYS A C 1
ATOM 701 O O . LYS A 1 91 ? -13.328 3.459 6.066 1 90 91 LYS A O 1
ATOM 706 N N . LEU A 1 92 ? -14.695 5.121 5.402 1 87.12 92 LEU A N 1
ATOM 707 C CA . LEU A 1 92 ? -13.914 6.223 5.953 1 87.12 92 LEU A CA 1
ATOM 708 C C . LEU A 1 92 ? -14.781 7.129 6.816 1 87.12 92 LEU A C 1
ATOM 710 O O . LEU A 1 92 ? -15.305 8.141 6.332 1 87.12 92 LEU A O 1
ATOM 714 N N . GLY A 1 93 ? -14.883 6.738 8.117 1 81.88 93 GLY A N 1
ATOM 715 C CA . GLY A 1 93 ? -15.859 7.43 8.938 1 81.88 93 GLY 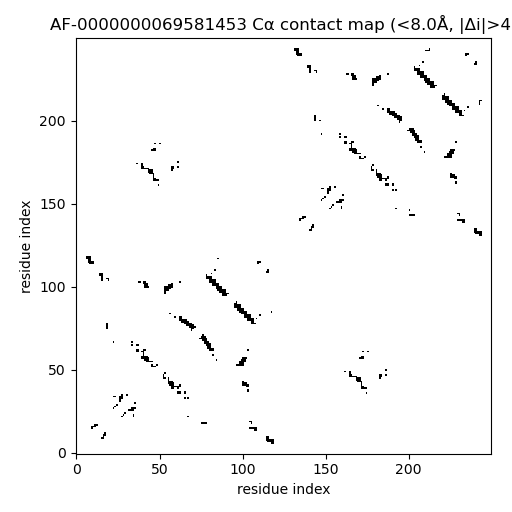A CA 1
ATOM 716 C C . GLY A 1 93 ? -17.281 7.266 8.438 1 81.88 93 GLY A C 1
ATOM 717 O O . GLY A 1 93 ? -17.75 6.145 8.211 1 81.88 93 GLY A O 1
ATOM 718 N N . PRO A 1 94 ? -17.828 8.43 8.148 1 86.56 94 PRO A N 1
ATOM 719 C CA . PRO A 1 94 ? -19.219 8.359 7.664 1 86.56 94 PRO A CA 1
ATOM 720 C C . PRO A 1 94 ? -19.297 8.078 6.164 1 86.56 94 PRO A C 1
ATOM 722 O O . PRO A 1 94 ? -20.391 7.816 5.645 1 86.56 94 PRO A O 1
ATOM 725 N N . VAL A 1 95 ? -18.203 8.172 5.496 1 87.81 95 VAL A N 1
ATOM 726 C CA . VAL A 1 95 ? -18.188 8.039 4.043 1 87.81 95 VAL A CA 1
ATOM 727 C C . VAL A 1 95 ? -17.844 6.602 3.66 1 87.81 95 VAL A C 1
ATOM 729 O O . VAL A 1 95 ? -17.016 5.961 4.305 1 87.81 95 VAL A O 1
ATOM 732 N N . SER A 1 96 ? -18.625 6.152 2.654 1 92.31 96 SER A N 1
ATOM 733 C CA . SER A 1 96 ? -18.312 4.859 2.047 1 92.31 96 SER A CA 1
ATOM 734 C C . SER A 1 96 ? -17.969 5.012 0.567 1 92.31 96 SER A C 1
ATOM 736 O O . SER A 1 96 ? -18.75 5.598 -0.195 1 92.31 96 SER A O 1
ATOM 738 N N . LEU A 1 97 ? -16.812 4.535 0.269 1 92.38 97 LEU A N 1
ATOM 739 C CA . LEU A 1 97 ? -16.375 4.613 -1.122 1 92.38 97 LEU A CA 1
ATOM 740 C C . LEU A 1 97 ? -16.391 3.236 -1.774 1 92.38 97 LEU A C 1
ATOM 742 O O . LEU A 1 97 ? -16.094 2.232 -1.126 1 92.38 97 LEU A O 1
ATOM 746 N N . PRO A 1 98 ? -16.75 3.146 -3.068 1 92.62 98 PRO A N 1
ATOM 747 C CA . PRO A 1 98 ? -16.766 1.874 -3.793 1 92.62 98 PRO A CA 1
ATOM 748 C C . PRO A 1 98 ? -15.375 1.437 -4.242 1 92.62 98 PRO A C 1
ATOM 750 O O . PRO A 1 98 ? -14.992 1.664 -5.395 1 92.62 98 PRO A O 1
ATOM 753 N N . LEU A 1 99 ? -14.695 0.836 -3.389 1 93.38 99 LEU A N 1
ATOM 754 C CA . LEU A 1 99 ? -13.328 0.398 -3.678 1 93.38 99 LEU A CA 1
ATOM 755 C C . LEU A 1 99 ? -13.328 -0.766 -4.66 1 93.38 99 LEU A C 1
ATOM 757 O O . LEU A 1 99 ? -14.141 -1.691 -4.535 1 93.38 99 LEU A O 1
ATOM 761 N N . SER A 1 100 ? -12.5 -0.68 -5.672 1 92.5 100 SER A N 1
ATOM 762 C CA . SER A 1 100 ? -12.164 -1.797 -6.547 1 92.5 100 SER A CA 1
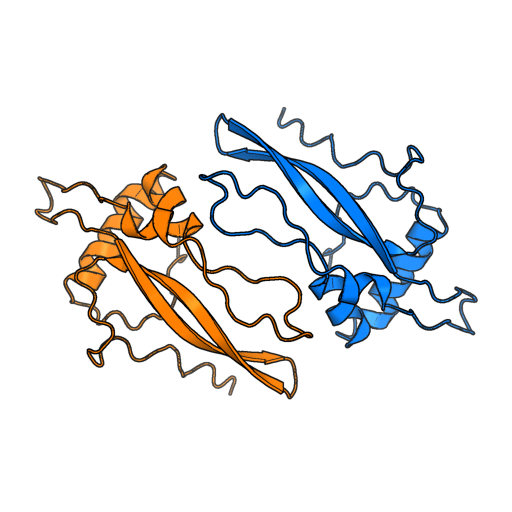ATOM 763 C C . SER A 1 100 ? -10.727 -2.262 -6.32 1 92.5 100 SER A C 1
ATOM 765 O O . SER A 1 100 ? -9.789 -1.471 -6.422 1 92.5 100 SER A O 1
ATOM 767 N N . THR A 1 101 ? -10.586 -3.477 -5.965 1 93.62 101 THR A N 1
ATOM 768 C CA . THR A 1 101 ? -9.242 -3.992 -5.734 1 93.62 101 THR A CA 1
ATOM 769 C C . THR A 1 101 ? -9.008 -5.281 -6.52 1 93.62 101 THR A C 1
ATOM 771 O O . THR A 1 101 ? -9.914 -6.113 -6.629 1 93.62 101 THR A O 1
ATOM 774 N N . ALA A 1 102 ? -7.758 -5.398 -7 1 93.94 102 ALA A N 1
ATOM 775 C CA . ALA A 1 102 ? -7.426 -6.562 -7.816 1 93.94 102 ALA A CA 1
ATOM 776 C C . ALA A 1 102 ? -7.031 -7.75 -6.941 1 93.94 102 ALA A C 1
ATOM 778 O O . ALA A 1 102 ? -6.391 -7.574 -5.902 1 93.94 102 ALA A O 1
ATOM 779 N N . VAL A 1 103 ? -7.41 -8.93 -7.469 1 92.56 103 VAL A N 1
ATOM 780 C CA . VAL A 1 103 ? -6.949 -10.188 -6.895 1 92.56 103 VAL A CA 1
ATOM 781 C C . VAL A 1 103 ? -6.473 -11.117 -8.008 1 92.56 103 VAL A C 1
ATOM 783 O O . VAL A 1 103 ? -6.824 -10.93 -9.172 1 92.56 103 VAL A O 1
ATOM 786 N N . CYS A 1 104 ? -5.672 -11.984 -7.543 1 92.94 104 CYS A N 1
ATOM 787 C CA . CYS A 1 104 ? -5.164 -13.008 -8.453 1 92.94 104 CYS A CA 1
ATOM 788 C C . CYS A 1 104 ? -5.559 -14.398 -7.973 1 92.94 104 CYS A C 1
ATOM 790 O O . CYS A 1 104 ? -5.211 -14.805 -6.859 1 92.94 104 CYS A O 1
ATOM 792 N N . LEU A 1 105 ? -6.324 -15.07 -8.883 1 90.69 105 LEU A N 1
ATOM 793 C CA . LEU A 1 105 ? -6.898 -16.359 -8.508 1 90.69 105 LEU A CA 1
ATOM 794 C C . LEU A 1 105 ? -6.578 -17.422 -9.555 1 90.69 105 LEU A C 1
ATOM 796 O O . LEU A 1 105 ? -6.188 -17.094 -10.68 1 90.69 105 LEU A O 1
ATOM 800 N N . PRO A 1 106 ? -6.773 -18.656 -9.102 1 90.81 106 PRO A N 1
ATOM 801 C CA . PRO A 1 106 ? -6.699 -19.703 -10.125 1 90.81 106 PRO A CA 1
ATOM 802 C C . PRO A 1 106 ? -7.738 -19.531 -11.227 1 90.81 106 PRO A C 1
ATOM 804 O O . PRO A 1 106 ? -8.859 -19.078 -10.961 1 90.81 106 PRO A O 1
ATOM 807 N N . ASP A 1 107 ? -7.32 -19.891 -12.445 1 91.12 107 ASP A N 1
ATOM 808 C CA . ASP A 1 107 ? -8.219 -19.688 -13.586 1 91.12 107 ASP A CA 1
ATOM 809 C C . ASP A 1 107 ? -9.438 -20.594 -13.484 1 91.12 107 ASP A C 1
ATOM 811 O O . ASP A 1 107 ? -10.414 -20.422 -14.211 1 91.12 107 ASP A O 1
ATOM 815 N N . SER A 1 108 ? -9.477 -21.484 -12.578 1 87.25 108 SER A N 1
ATOM 816 C CA . SER A 1 108 ? -10.641 -22.312 -12.336 1 87.25 108 SER A CA 1
ATOM 817 C C . SER A 1 108 ? -11.711 -21.547 -11.555 1 87.25 108 SER A C 1
ATOM 819 O O . SER A 1 108 ? -12.852 -22.016 -11.445 1 87.25 108 SER A O 1
ATOM 821 N N . CYS A 1 109 ? -11.297 -20.375 -11.086 1 84.12 109 CYS A N 1
ATOM 822 C CA . CYS A 1 109 ? -12.273 -19.562 -10.367 1 84.12 109 CYS A CA 1
ATOM 823 C C . CYS A 1 109 ? -13.211 -18.844 -11.336 1 84.12 109 CYS A C 1
ATOM 825 O O . CYS A 1 109 ? -12.781 -18.359 -12.383 1 84.12 109 CYS A O 1
ATOM 827 N N . ASN A 1 110 ? -14.617 -18.938 -11.055 1 76 110 ASN A N 1
ATOM 828 C CA . ASN A 1 110 ? -15.617 -18.219 -11.836 1 76 110 ASN A CA 1
ATOM 829 C C . ASN A 1 110 ? -16.219 -17.062 -11.055 1 76 110 ASN A C 1
ATOM 831 O O . ASN A 1 110 ? -17.016 -17.266 -10.133 1 76 110 ASN A O 1
ATOM 835 N N . PRO A 1 111 ? -15.758 -15.883 -11.391 1 63.97 111 PRO A N 1
ATOM 836 C CA . PRO A 1 111 ? -16.266 -14.727 -10.641 1 63.97 111 PRO A CA 1
ATOM 837 C C . PRO A 1 111 ? -17.766 -14.531 -10.812 1 63.97 111 PRO A C 1
ATOM 839 O O . PRO A 1 111 ? -18.422 -13.922 -9.953 1 63.97 111 PRO A O 1
ATOM 842 N N . ASN A 1 112 ? -18.281 -14.867 -11.922 1 58.78 112 ASN A N 1
ATOM 843 C CA . ASN A 1 112 ? -19.719 -14.711 -12.141 1 58.78 112 ASN A CA 1
ATOM 844 C C . ASN A 1 112 ? -20.531 -15.758 -11.375 1 58.78 112 ASN A C 1
ATOM 846 O O . ASN A 1 112 ? -21.75 -15.641 -11.25 1 58.78 112 ASN A O 1
ATOM 850 N N . LYS A 1 113 ? -19.938 -16.734 -11 1 53.97 113 LYS A N 1
ATOM 851 C CA . LYS A 1 113 ? -20.703 -17.719 -10.242 1 53.97 113 LYS A CA 1
ATOM 852 C C . LYS A 1 113 ? -20.781 -17.344 -8.773 1 53.97 113 LYS A C 1
ATOM 854 O O . LYS A 1 113 ? -19.891 -16.672 -8.242 1 53.97 113 LYS A O 1
ATOM 859 N N . THR A 1 114 ? -22.016 -17.203 -8.164 1 44.59 114 THR A N 1
ATOM 860 C CA . THR A 1 114 ? -22.375 -16.922 -6.777 1 44.59 114 THR A CA 1
ATOM 861 C C . THR A 1 114 ? -21.234 -17.266 -5.832 1 44.59 114 THR A C 1
ATOM 863 O O . THR A 1 114 ? -21.203 -16.812 -4.688 1 44.59 114 THR A O 1
ATOM 866 N N . ASN A 1 115 ? -20.516 -18 -6.32 1 46.09 115 ASN A N 1
ATOM 867 C CA . ASN A 1 115 ? -19.578 -18.578 -5.355 1 46.09 115 ASN A CA 1
ATOM 868 C C . ASN A 1 115 ? -18.578 -17.547 -4.867 1 46.09 115 ASN A C 1
ATOM 870 O O . ASN A 1 115 ? -17.781 -17.828 -3.971 1 46.09 115 ASN A O 1
ATOM 874 N N . PHE A 1 116 ? -18.641 -16.469 -5.625 1 45.25 116 PHE A N 1
ATOM 875 C CA . PHE A 1 116 ? -17.781 -15.406 -5.141 1 45.25 116 PHE A CA 1
ATOM 876 C C . PHE A 1 116 ? -18.547 -14.422 -4.27 1 45.25 116 PHE A C 1
ATOM 878 O O . PHE A 1 116 ? -18.859 -13.312 -4.703 1 45.25 116 PHE A O 1
ATOM 885 N N . GLN A 1 117 ? -19.797 -14.844 -3.686 1 41.75 117 GLN A N 1
ATOM 886 C CA . GLN A 1 117 ? -20.391 -13.883 -2.77 1 41.75 117 GLN A CA 1
ATOM 887 C C . GLN A 1 117 ? -19.359 -13.312 -1.808 1 41.75 117 GLN A C 1
ATOM 889 O O . GLN A 1 117 ? -18.734 -14.055 -1.05 1 41.75 117 GLN A O 1
ATOM 894 N N . ILE A 1 118 ? -18.828 -12.336 -2.162 1 39.84 118 ILE A N 1
ATOM 895 C CA . ILE A 1 118 ? -17.891 -11.531 -1.383 1 39.84 118 ILE A CA 1
ATOM 896 C C . ILE A 1 118 ? -18.391 -11.398 0.053 1 39.84 118 ILE A C 1
ATOM 898 O O . ILE A 1 118 ? -19.594 -11.453 0.302 1 39.84 118 ILE A O 1
ATOM 902 N N . LEU A 1 119 ? -17.484 -10.898 0.955 1 38.88 119 LEU A N 1
ATOM 903 C CA . LEU A 1 119 ? -17.5 -10.477 2.352 1 38.88 119 LEU A CA 1
ATOM 904 C C . LEU A 1 119 ? -18.594 -9.453 2.6 1 38.88 119 LEU A C 1
ATOM 906 O O . LEU A 1 119 ? -18.453 -8.281 2.227 1 38.88 119 LEU A O 1
ATOM 910 N N . GLN A 1 120 ? -19.641 -9.484 1.978 1 33.41 120 GLN A N 1
ATOM 911 C CA . GLN A 1 120 ? -20.594 -8.492 2.461 1 33.41 120 GLN A CA 1
ATOM 912 C C . GLN A 1 120 ? -20.719 -8.555 3.98 1 33.41 120 GLN A C 1
ATOM 914 O O . GLN A 1 120 ? -21.328 -7.676 4.594 1 33.41 120 GLN A O 1
ATOM 919 N N . LYS A 1 121 ? -20.625 -9.641 4.699 1 32.34 121 LYS A N 1
ATOM 920 C CA . LYS A 1 121 ? -21.172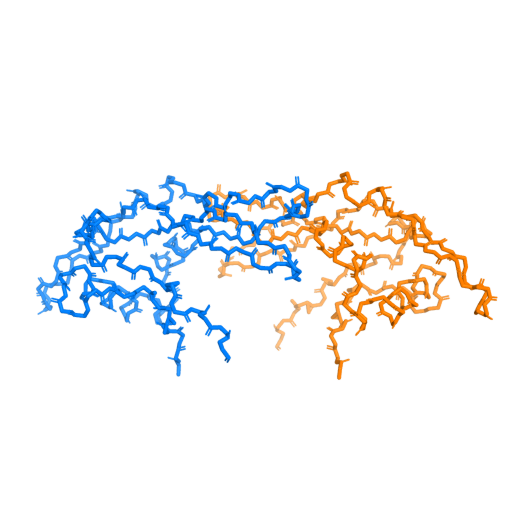 -9.508 6.047 1 32.34 121 LYS A CA 1
ATOM 921 C C . LYS A 1 121 ? -20.391 -8.477 6.852 1 32.34 121 LYS A C 1
ATOM 923 O O . LYS A 1 121 ? -20.594 -8.336 8.062 1 32.34 121 LYS A O 1
ATOM 928 N N . TYR A 1 122 ? -19.531 -7.648 6.547 1 32.09 122 TYR A N 1
ATOM 929 C CA . TYR A 1 122 ? -19.172 -6.637 7.535 1 32.09 122 TYR A CA 1
ATOM 930 C C . TYR A 1 122 ? -20.375 -5.781 7.898 1 32.09 122 TYR A C 1
ATOM 932 O O . TYR A 1 122 ? -20.594 -4.715 7.316 1 32.09 122 TYR A O 1
ATOM 940 N N . HIS A 1 123 ? -21.625 -6.152 8 1 26.47 123 HIS A N 1
ATOM 941 C CA . HIS A 1 123 ? -22.516 -5.414 8.891 1 26.47 123 HIS A CA 1
ATOM 942 C C . HIS A 1 123 ? -21.938 -5.312 10.297 1 26.47 123 HIS A C 1
ATOM 944 O O . HIS A 1 123 ? -21.719 -6.328 10.961 1 26.47 123 HIS A O 1
ATOM 950 N N . LEU A 1 124 ? -21.062 -4.348 10.719 1 23.28 124 LEU A N 1
ATOM 951 C CA . LEU A 1 124 ? -21.062 -3.775 12.055 1 23.28 124 LEU A CA 1
ATOM 952 C C . LEU A 1 124 ? -22.484 -3.527 12.547 1 23.28 124 LEU A C 1
ATOM 954 O O . LEU A 1 124 ? -23.203 -2.699 11.992 1 23.28 124 LEU A O 1
ATOM 958 N N . ASN A 1 125 ? -23.266 -4.602 12.734 1 20.69 125 ASN A N 1
ATOM 959 C CA . ASN A 1 125 ? -24.188 -4.379 13.844 1 20.69 125 ASN A CA 1
ATOM 960 C C . ASN A 1 125 ? -23.453 -4.285 15.172 1 20.69 125 ASN A C 1
ATOM 962 O O . ASN A 1 125 ? -22.516 -5.047 15.422 1 20.69 125 ASN A O 1
ATOM 966 N N . MET B 1 1 ? 0.958 2.879 23.391 1 21.77 1 MET B N 1
ATOM 967 C CA . MET B 1 1 ? 0.608 3.684 22.219 1 21.77 1 MET B CA 1
ATOM 968 C C . MET B 1 1 ? 1.841 3.969 21.359 1 21.77 1 MET B C 1
ATOM 970 O O . MET B 1 1 ? 2.432 5.047 21.469 1 21.77 1 MET B O 1
ATOM 974 N N . SER B 1 2 ? 2.828 3.072 21.078 1 22.89 2 SER B N 1
ATOM 975 C CA . SER B 1 2 ? 4.184 3.203 20.547 1 22.89 2 SER B CA 1
ATOM 976 C C . SER B 1 2 ? 4.168 3.35 19.031 1 22.89 2 SER B C 1
ATOM 978 O O . SER B 1 2 ? 4.371 2.373 18.312 1 22.89 2 SER B O 1
ATOM 980 N N . ILE B 1 3 ? 3.109 3.99 18.5 1 28.8 3 ILE B N 1
ATOM 981 C CA . ILE B 1 3 ? 3.109 3.879 17.047 1 28.8 3 ILE B CA 1
ATOM 982 C C . ILE B 1 3 ? 4.484 4.25 16.5 1 28.8 3 ILE B C 1
ATOM 984 O O . ILE B 1 3 ? 5.027 3.553 15.641 1 28.8 3 ILE B O 1
ATOM 988 N N . LEU B 1 4 ? 4.945 5.574 16.688 1 30.8 4 LEU B N 1
ATOM 989 C CA . LEU B 1 4 ? 5.77 6.387 15.805 1 30.8 4 LEU B CA 1
ATOM 990 C C . LEU B 1 4 ? 7.219 5.91 15.82 1 30.8 4 LEU B C 1
ATOM 992 O O . LEU B 1 4 ? 8.148 6.723 15.859 1 30.8 4 LEU B O 1
ATOM 996 N N . HIS B 1 5 ? 7.602 4.82 16.266 1 28.7 5 HIS B N 1
ATOM 997 C CA . HIS B 1 5 ? 9.055 4.863 16.219 1 28.7 5 HIS B CA 1
ATOM 998 C C . HIS B 1 5 ? 9.57 4.855 14.781 1 28.7 5 HIS B C 1
ATOM 1000 O O . HIS B 1 5 ? 9.82 3.787 14.219 1 28.7 5 HIS B O 1
ATOM 1006 N N . CYS B 1 6 ? 8.789 5.164 13.898 1 33.5 6 CYS B N 1
ATOM 1007 C CA . CYS B 1 6 ? 9.414 5.348 12.594 1 33.5 6 CYS B CA 1
ATOM 1008 C C . CYS B 1 6 ? 10.641 6.246 12.703 1 33.5 6 CYS B C 1
ATOM 1010 O O . CYS B 1 6 ? 10.539 7.391 13.156 1 33.5 6 CYS B O 1
ATOM 1012 N N . ALA B 1 7 ? 11.812 5.641 12.641 1 37.19 7 ALA B N 1
ATOM 1013 C CA . ALA B 1 7 ? 13.172 6.039 13.016 1 37.19 7 ALA B CA 1
ATOM 1014 C C . ALA B 1 7 ? 13.656 7.207 12.156 1 37.19 7 ALA B C 1
ATOM 1016 O O . ALA B 1 7 ? 14.156 7.008 11.055 1 37.19 7 ALA B O 1
ATOM 1017 N N . THR B 1 8 ? 12.961 8.031 11.359 1 40.97 8 THR B N 1
ATOM 1018 C CA . THR B 1 8 ? 13.57 9.297 10.969 1 40.97 8 THR B CA 1
ATOM 1019 C C . THR B 1 8 ? 14.312 9.922 12.156 1 40.97 8 THR B C 1
ATOM 1021 O O . THR B 1 8 ? 13.766 10.016 13.25 1 40.97 8 THR B O 1
ATOM 1024 N N . VAL B 1 9 ? 15.5 9.688 12.234 1 45.06 9 VAL B N 1
ATOM 1025 C CA . VAL B 1 9 ? 16.281 10.484 13.188 1 45.06 9 VAL B CA 1
ATOM 1026 C C . VAL B 1 9 ? 15.883 11.953 13.07 1 45.06 9 VAL B C 1
ATOM 1028 O O . VAL B 1 9 ? 16.281 12.633 12.117 1 45.06 9 VAL B O 1
ATOM 1031 N N . PHE B 1 10 ? 14.609 12.289 13.094 1 51.81 10 PHE B N 1
ATOM 1032 C CA . PHE B 1 10 ? 14.344 13.68 13.414 1 51.81 10 PHE B CA 1
ATOM 1033 C C . PHE B 1 10 ? 15.156 14.125 14.625 1 51.81 10 PHE B C 1
ATOM 1035 O O . PHE B 1 10 ? 15.289 13.383 15.602 1 51.81 10 PHE B O 1
ATOM 1042 N N . LEU B 1 11 ? 16.234 14.805 14.219 1 56.19 11 LEU B N 1
ATOM 1043 C CA . LEU B 1 11 ? 16.953 15.32 15.383 1 56.19 11 LEU B CA 1
ATOM 1044 C C . LEU B 1 11 ? 15.977 15.711 16.5 1 56.19 11 LEU B C 1
ATOM 1046 O O . LEU B 1 11 ? 15.164 16.609 16.312 1 56.19 11 LEU B O 1
ATOM 1050 N N . THR B 1 12 ? 15.883 14.812 17.406 1 63 12 THR B N 1
ATOM 1051 C CA . THR B 1 12 ? 15.164 15.211 18.609 1 63 12 THR B CA 1
ATOM 1052 C C . THR B 1 12 ? 15.578 16.609 19.047 1 63 12 THR B C 1
ATOM 1054 O O . THR B 1 12 ? 16.75 16.969 18.969 1 63 12 THR B O 1
ATOM 1057 N N . GLY B 1 13 ? 14.633 17.484 19.062 1 69.75 13 GLY B N 1
ATOM 1058 C CA . GLY B 1 13 ? 14.906 18.844 19.5 1 69.75 13 GLY B CA 1
ATOM 1059 C C . GLY B 1 13 ? 14.766 19.875 18.406 1 69.75 13 GLY B C 1
ATOM 1060 O O . GLY B 1 13 ? 14.773 21.078 18.672 1 69.75 13 GLY B O 1
ATOM 1061 N N . SER B 1 14 ? 14.594 19.328 17.25 1 78.12 14 SER B N 1
ATOM 1062 C CA . SER B 1 14 ? 14.398 20.281 16.172 1 78.12 14 SER B CA 1
ATOM 1063 C C . SER B 1 14 ? 12.945 20.75 16.109 1 78.12 14 SER B C 1
ATOM 1065 O O . SER B 1 14 ? 12.062 20.125 16.688 1 78.12 14 SER B O 1
ATOM 1067 N N . LEU B 1 15 ? 12.805 21.953 15.539 1 84.06 15 LEU B N 1
ATOM 1068 C CA . LEU B 1 15 ? 11.453 22.453 15.32 1 84.06 15 LEU B CA 1
ATOM 1069 C C . LEU B 1 15 ? 10.617 21.453 14.539 1 84.06 15 LEU B C 1
ATOM 1071 O O . LEU B 1 15 ? 9.453 21.219 14.867 1 84.06 15 LEU B O 1
ATOM 1075 N N . CYS B 1 16 ? 11.242 20.922 13.555 1 85.56 16 CYS B N 1
ATOM 1076 C CA . CYS B 1 16 ? 10.555 19.938 12.727 1 85.56 16 CYS B CA 1
ATOM 1077 C C . CYS B 1 16 ? 10.008 18.797 13.578 1 85.56 16 CYS B C 1
ATOM 1079 O O . CYS B 1 16 ? 8.836 18.438 13.453 1 85.56 16 CYS B O 1
ATOM 1081 N N . PHE B 1 17 ? 10.836 18.297 14.391 1 84.38 17 PHE B N 1
ATOM 1082 C CA . PHE B 1 17 ? 10.422 17.172 15.234 1 84.38 17 PHE B CA 1
ATOM 1083 C C . PHE B 1 17 ? 9.297 17.594 16.172 1 84.38 17 PHE B C 1
ATOM 1085 O O . PHE B 1 17 ? 8.32 16.859 16.344 1 84.38 17 PHE B O 1
ATOM 1092 N N . SER B 1 18 ? 9.43 18.719 16.766 1 84.69 18 SER B N 1
ATOM 1093 C CA . SER B 1 18 ? 8.398 19.203 17.672 1 84.69 18 SER B CA 1
ATOM 1094 C C . SER B 1 18 ? 7.07 19.422 16.953 1 84.69 18 SER B C 1
ATOM 1096 O O . SER B 1 18 ? 6.012 19.109 17.5 1 84.69 18 SER B O 1
ATOM 1098 N N . GLU B 1 19 ? 7.172 19.906 15.766 1 86.94 19 GLU B N 1
ATOM 1099 C CA . GLU B 1 19 ? 5.965 20.094 14.969 1 86.94 19 GLU B CA 1
ATOM 1100 C C . GLU B 1 19 ? 5.293 18.766 14.648 1 86.94 19 GLU B C 1
ATOM 1102 O O . GLU B 1 19 ? 4.07 18.641 14.75 1 86.94 19 GLU B O 1
ATOM 1107 N N . LEU B 1 20 ? 6.07 17.781 14.289 1 87 20 LEU B N 1
ATOM 1108 C CA . LEU B 1 20 ? 5.527 16.469 13.977 1 87 20 LEU B CA 1
ATOM 1109 C C . LEU B 1 20 ? 4.922 15.82 15.219 1 87 20 LEU B C 1
ATOM 1111 O O . LEU B 1 20 ? 3.82 15.266 15.156 1 87 20 LEU B O 1
ATOM 1115 N N . GLU B 1 21 ? 5.656 15.93 16.266 1 85.31 21 GLU B N 1
ATOM 1116 C CA . GLU B 1 21 ? 5.172 15.367 17.516 1 85.31 21 GLU B CA 1
ATOM 1117 C C . GLU B 1 21 ? 3.838 15.984 17.922 1 85.31 21 GLU B C 1
ATOM 1119 O O . GLU B 1 21 ? 2.893 15.273 18.266 1 85.31 21 GLU B O 1
ATOM 1124 N N . ASP B 1 22 ? 3.799 17.25 17.875 1 86.31 22 ASP B N 1
ATOM 1125 C CA . ASP B 1 22 ? 2.568 17.953 18.219 1 86.31 22 ASP B CA 1
ATOM 1126 C C . ASP B 1 22 ? 1.43 17.562 17.281 1 86.31 22 ASP B C 1
ATOM 1128 O O . ASP B 1 22 ? 0.294 17.375 17.719 1 86.31 22 ASP B O 1
ATOM 1132 N N . TYR B 1 23 ? 1.766 17.484 16.062 1 88 23 TYR B N 1
ATOM 1133 C CA . TYR B 1 23 ? 0.774 17.094 15.062 1 88 23 TYR B CA 1
ATOM 1134 C C . TYR B 1 23 ? 0.196 15.719 15.391 1 88 23 TYR B C 1
ATOM 1136 O O . TYR B 1 23 ? -1.023 15.539 15.398 1 88 23 TYR B O 1
ATOM 1144 N N . PHE B 1 24 ? 1.007 14.781 15.648 1 87.25 24 PHE B N 1
ATOM 1145 C CA . PHE B 1 24 ? 0.571 13.422 15.93 1 87.25 24 PHE B CA 1
ATOM 1146 C C . PHE B 1 24 ? -0.248 13.367 17.219 1 87.25 24 PHE B C 1
ATOM 1148 O O . PHE B 1 24 ? -1.3 12.727 17.266 1 87.25 24 PHE B O 1
ATOM 1155 N N . TYR B 1 25 ? 0.151 14.094 18.203 1 87.19 25 TYR B N 1
ATOM 1156 C CA . TYR B 1 25 ? -0.546 14.078 19.484 1 87.19 25 TYR B CA 1
ATOM 1157 C C . TYR B 1 25 ? -1.887 14.797 19.391 1 87.19 25 TYR B C 1
ATOM 1159 O O . TYR B 1 25 ? -2.877 14.359 19.984 1 87.19 25 TYR B O 1
ATOM 1167 N N . SER B 1 26 ? -1.94 15.836 18.625 1 86.62 26 SER B N 1
ATOM 1168 C CA . SER B 1 26 ? -3.139 16.672 18.578 1 86.62 26 SER B CA 1
ATOM 1169 C C . SER B 1 26 ? -4.152 16.125 17.578 1 86.62 26 SER B C 1
ATOM 1171 O O . SER B 1 26 ? -5.359 16.188 17.812 1 86.62 26 SER B O 1
ATOM 1173 N N . TYR B 1 27 ? -3.682 15.523 16.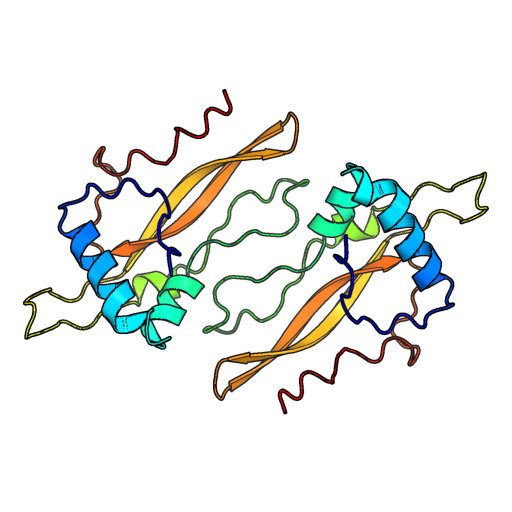562 1 85.88 27 TYR B N 1
ATOM 1174 C CA . TYR B 1 27 ? -4.605 15.227 15.477 1 85.88 27 TYR B CA 1
ATOM 1175 C C . TYR B 1 27 ? -4.664 13.727 15.203 1 85.88 27 TYR B C 1
ATOM 1177 O O . TYR B 1 27 ? -5.734 13.18 14.922 1 85.88 27 TYR B O 1
ATOM 1185 N N . CYS B 1 28 ? -3.596 13.031 15.266 1 84.38 28 CYS B N 1
ATOM 1186 C CA . CYS B 1 28 ? -3.598 11.617 14.906 1 84.38 28 CYS B CA 1
ATOM 1187 C C . CYS B 1 28 ? -4.156 10.766 16.047 1 84.38 28 CYS B C 1
ATOM 1189 O O . CYS B 1 28 ? -4.859 9.789 15.805 1 84.38 28 CYS B O 1
ATOM 1191 N N . ALA B 1 29 ? -3.885 11.266 17.234 1 82.94 29 ALA B N 1
ATOM 1192 C CA . ALA B 1 29 ? -4.438 10.555 18.375 1 82.94 29 ALA B CA 1
ATOM 1193 C C . ALA B 1 29 ? -5.961 10.602 18.375 1 82.94 29 ALA B C 1
ATOM 1195 O O . ALA B 1 29 ? -6.625 9.68 18.859 1 82.94 29 ALA B O 1
ATOM 1196 N N . ALA B 1 30 ? -6.488 11.609 17.75 1 82.25 30 ALA B N 1
ATOM 1197 C CA . ALA B 1 30 ? -7.938 11.789 17.703 1 82.25 30 ALA B CA 1
ATOM 1198 C C . ALA B 1 30 ? -8.5 11.336 16.359 1 82.25 30 ALA B C 1
ATOM 1200 O O . ALA B 1 30 ? -9.664 11.586 16.047 1 82.25 30 ALA B O 1
ATOM 1201 N N . SER B 1 31 ? -7.715 10.695 15.547 1 81.25 31 SER B N 1
ATOM 1202 C CA . SER B 1 31 ? -8.133 10.234 14.227 1 81.25 31 SER B CA 1
ATOM 1203 C C . SER B 1 31 ? -8.797 11.352 13.43 1 81.25 31 SER B C 1
ATOM 1205 O O . SER B 1 31 ? -9.844 11.141 12.82 1 81.25 31 SER B O 1
ATOM 1207 N N . SER B 1 32 ? -8.172 12.492 13.477 1 86.44 32 SER B N 1
ATOM 1208 C CA . SER B 1 32 ? -8.703 13.656 12.781 1 86.44 32 SER B CA 1
ATOM 1209 C C . SER B 1 32 ? -8.484 13.539 11.273 1 86.44 32 SER B C 1
ATOM 1211 O O . SER B 1 32 ? -7.613 12.797 10.82 1 86.44 32 SER B O 1
ATOM 1213 N N . LEU B 1 33 ? -9.297 14.305 10.547 1 87.75 33 LEU B N 1
ATOM 1214 C CA . LEU B 1 33 ? -9.148 14.375 9.094 1 87.75 33 LEU B CA 1
ATOM 1215 C C . LEU B 1 33 ? -7.758 14.867 8.719 1 87.75 33 LEU B C 1
ATOM 1217 O O . LEU B 1 33 ? -7.188 14.43 7.719 1 87.75 33 LEU B O 1
ATOM 1221 N N . TYR B 1 34 ? -7.207 15.758 9.539 1 87.69 34 TYR B N 1
ATOM 1222 C CA . TYR B 1 34 ? -5.867 16.281 9.297 1 87.69 34 TYR B CA 1
ATOM 1223 C C . TYR B 1 34 ? -4.84 15.148 9.297 1 87.69 34 TYR B C 1
ATOM 1225 O O . TYR B 1 34 ? -3.98 15.078 8.414 1 87.69 34 TYR B O 1
ATOM 1233 N N . CYS B 1 35 ? -4.953 14.352 10.258 1 91.69 35 CYS B N 1
ATOM 1234 C CA . CYS B 1 35 ? -4.043 13.211 10.359 1 91.69 35 CYS B CA 1
ATOM 1235 C C . CYS B 1 35 ? -4.234 12.258 9.188 1 91.69 35 CYS B C 1
ATOM 1237 O O . CYS B 1 35 ? -3.26 11.773 8.609 1 91.69 35 CYS B O 1
ATOM 1239 N N . MET B 1 36 ? -5.457 12.047 8.797 1 92.44 36 MET B N 1
ATOM 1240 C CA . MET B 1 36 ? -5.766 11.117 7.715 1 92.44 36 MET B CA 1
ATOM 1241 C C . MET B 1 36 ? -5.184 11.602 6.395 1 92.44 36 MET B C 1
ATOM 1243 O O . MET B 1 36 ? -4.668 10.805 5.605 1 92.44 36 MET B O 1
ATOM 1247 N N . ILE B 1 37 ? -5.211 12.883 6.227 1 95.38 37 ILE B N 1
ATOM 1248 C CA . ILE B 1 37 ? -4.691 13.461 4.992 1 95.38 37 ILE B CA 1
ATOM 1249 C C . ILE B 1 37 ? -3.172 13.305 4.953 1 95.38 37 ILE B C 1
ATOM 1251 O O . ILE B 1 37 ? -2.607 12.914 3.928 1 95.38 37 ILE B O 1
ATOM 1255 N N . LEU B 1 38 ? -2.547 13.602 6.051 1 94.94 38 LEU B N 1
ATOM 1256 C CA . LEU B 1 38 ? -1.096 13.477 6.125 1 94.94 38 LEU B CA 1
ATOM 1257 C C . LEU B 1 38 ? -0.655 12.055 5.824 1 94.94 38 LEU B C 1
ATOM 1259 O O . LEU B 1 38 ? 0.167 11.828 4.934 1 94.94 38 LEU B O 1
ATOM 1263 N N . LEU B 1 39 ? -1.287 11.109 6.484 1 94.25 39 LEU B N 1
ATOM 1264 C CA . LEU B 1 39 ? -0.911 9.711 6.336 1 94.25 39 LEU B CA 1
ATOM 1265 C C . LEU B 1 39 ? -1.28 9.195 4.949 1 94.25 39 LEU B C 1
ATOM 1267 O O . LEU B 1 39 ? -0.556 8.383 4.371 1 94.25 39 LEU B O 1
ATOM 1271 N N . ASP B 1 40 ? -2.4 9.656 4.473 1 97.12 40 ASP B N 1
ATOM 1272 C CA . ASP B 1 40 ? -2.859 9.242 3.152 1 97.12 40 ASP B CA 1
ATOM 1273 C C . ASP B 1 40 ? -1.911 9.734 2.061 1 97.12 40 ASP B C 1
ATOM 1275 O O . ASP B 1 40 ? -1.888 9.18 0.958 1 97.12 40 ASP B O 1
ATOM 1279 N N . SER B 1 41 ? -1.139 10.695 2.318 1 97.38 41 SER B N 1
ATOM 1280 C CA . SER B 1 41 ? -0.236 11.273 1.328 1 97.38 41 SER B CA 1
ATOM 1281 C C . SER B 1 41 ? 1.07 10.484 1.247 1 97.38 41 SER B C 1
ATOM 1283 O O . SER B 1 41 ? 1.832 10.641 0.289 1 97.38 41 SER B O 1
ATOM 1285 N N . TYR B 1 42 ? 1.39 9.648 2.23 1 96.38 42 TYR B N 1
ATOM 1286 C CA . TYR B 1 42 ? 2.646 8.906 2.281 1 96.38 42 TYR B CA 1
ATOM 1287 C C . TYR B 1 42 ? 2.707 7.859 1.179 1 96.38 42 TYR B C 1
ATOM 1289 O O . TYR B 1 42 ? 1.674 7.344 0.747 1 96.38 42 TYR B O 1
ATOM 1297 N N . GLY B 1 43 ? 3.959 7.66 0.781 1 96.5 43 GLY B N 1
ATOM 1298 C CA . GLY B 1 43 ? 4.148 6.461 -0.018 1 96.5 43 GLY B CA 1
ATOM 1299 C C . GLY B 1 43 ? 3.719 5.195 0.697 1 96.5 43 GLY B C 1
ATOM 1300 O O . GLY B 1 43 ? 3.9 5.066 1.909 1 96.5 43 GLY B O 1
ATOM 1301 N N . LYS B 1 44 ? 3.139 4.32 -0.129 1 96.62 44 LYS B N 1
ATOM 1302 C CA . LYS B 1 44 ? 2.717 3.008 0.349 1 96.62 44 LYS B CA 1
ATOM 1303 C C . LYS B 1 44 ? 3.283 1.896 -0.528 1 96.62 44 LYS B C 1
ATOM 1305 O O . LYS B 1 44 ? 3.652 2.133 -1.68 1 96.62 44 LYS B O 1
ATOM 1310 N N . PRO B 1 45 ? 3.375 0.674 0.112 1 94.88 45 PRO B N 1
ATOM 1311 C CA . PRO B 1 45 ? 3.812 -0.43 -0.746 1 94.88 45 PRO B CA 1
ATOM 1312 C C . PRO B 1 45 ? 2.922 -0.612 -1.973 1 94.88 45 PRO B C 1
ATOM 1314 O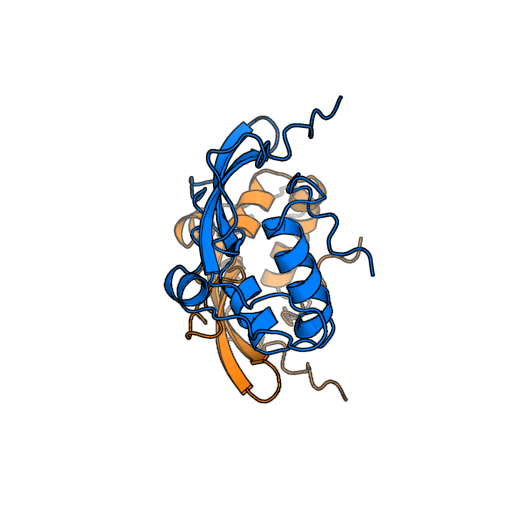 O . PRO B 1 45 ? 1.694 -0.608 -1.855 1 94.88 45 PRO B O 1
ATOM 1317 N N . GLU B 1 46 ? 3.59 -0.652 -3.088 1 95.19 46 GLU B N 1
ATOM 1318 C CA . GLU B 1 46 ? 2.893 -0.843 -4.355 1 95.19 46 GLU B CA 1
ATOM 1319 C C . GLU B 1 46 ? 3.018 -2.283 -4.844 1 95.19 46 GLU B C 1
ATOM 1321 O O . GLU B 1 46 ? 3.871 -3.035 -4.363 1 95.19 46 GLU B O 1
ATOM 1326 N N . SER B 1 47 ? 2.094 -2.66 -5.688 1 97 47 SER B N 1
ATOM 1327 C CA . SER B 1 47 ? 2.201 -3.939 -6.383 1 97 47 SER B CA 1
ATOM 1328 C C . SER B 1 47 ? 3.264 -3.889 -7.473 1 97 47 SER B C 1
ATOM 1330 O O . SER B 1 47 ? 3.625 -2.811 -7.949 1 97 47 SER B O 1
ATOM 1332 N N . GLY B 1 48 ? 3.803 -5.047 -7.77 1 96.94 48 GLY B N 1
ATOM 1333 C CA . GLY B 1 48 ? 4.766 -5.141 -8.859 1 96.94 48 GLY B CA 1
ATOM 1334 C C . GLY B 1 48 ? 6.184 -4.809 -8.43 1 96.94 48 GLY B C 1
ATOM 1335 O O . GLY B 1 48 ? 6.98 -4.328 -9.234 1 96.94 48 GLY B O 1
ATOM 1336 N N . VAL B 1 49 ? 6.438 -5.023 -7.23 1 96.31 49 VAL B N 1
ATOM 1337 C CA . VAL B 1 49 ? 7.793 -4.781 -6.746 1 96.31 49 VAL B CA 1
ATOM 1338 C C . VAL B 1 49 ? 8.766 -5.727 -7.445 1 96.31 49 VAL B C 1
ATOM 1340 O O . VAL B 1 49 ? 9.867 -5.324 -7.832 1 96.31 49 VAL B O 1
ATOM 1343 N N . LEU B 1 50 ? 8.344 -6.941 -7.656 1 94.25 50 LEU B N 1
ATOM 1344 C CA . LEU B 1 50 ? 9.203 -7.949 -8.273 1 94.25 50 LEU B CA 1
ATOM 1345 C C . LEU B 1 50 ? 9.438 -7.629 -9.75 1 94.25 50 LEU B C 1
ATOM 1347 O O . LEU B 1 50 ? 10.352 -8.188 -10.367 1 94.25 50 LEU B O 1
ATOM 1351 N N . THR B 1 51 ? 8.594 -6.711 -10.234 1 94.5 51 THR B N 1
ATOM 1352 C CA . THR B 1 51 ? 8.805 -6.297 -11.617 1 94.5 51 THR B CA 1
ATOM 1353 C C . THR B 1 51 ? 9.367 -4.879 -11.672 1 94.5 51 THR B C 1
ATOM 1355 O O . THR B 1 51 ? 9.367 -4.246 -12.734 1 94.5 51 THR B O 1
ATOM 1358 N N . GLY B 1 52 ? 9.75 -4.258 -10.531 1 93.62 52 GLY B N 1
ATOM 1359 C CA . GLY B 1 52 ? 10.531 -3.033 -10.555 1 93.62 52 GLY B CA 1
ATOM 1360 C C . GLY B 1 52 ? 9.773 -1.829 -10.031 1 93.62 52 GLY B C 1
ATOM 1361 O O . GLY B 1 52 ? 10.242 -0.695 -10.141 1 93.62 52 GLY B O 1
ATOM 1362 N N . ASN B 1 53 ? 8.578 -2.051 -9.562 1 96.31 53 ASN B N 1
ATOM 1363 C CA . ASN B 1 53 ? 7.848 -0.93 -8.977 1 96.31 53 ASN B CA 1
ATOM 1364 C C . ASN B 1 53 ? 8.375 -0.574 -7.594 1 96.31 53 ASN B C 1
ATOM 1366 O O . ASN B 1 53 ? 7.848 -1.037 -6.582 1 96.31 53 ASN B O 1
ATOM 1370 N N . ILE B 1 54 ? 9.422 0.303 -7.652 1 96.38 54 ILE B N 1
ATOM 1371 C CA . ILE B 1 54 ? 10.125 0.58 -6.406 1 96.38 54 ILE B CA 1
ATOM 1372 C C . ILE B 1 54 ? 10.055 2.074 -6.098 1 96.38 54 ILE B C 1
ATOM 1374 O O . ILE B 1 54 ? 10.898 2.602 -5.367 1 96.38 54 ILE B O 1
ATOM 1378 N N . LYS B 1 55 ? 9.172 2.756 -6.746 1 96.75 55 LYS B N 1
ATOM 1379 C CA . LYS B 1 55 ? 8.891 4.152 -6.418 1 96.75 55 LYS B CA 1
ATOM 1380 C C . LYS B 1 55 ? 7.496 4.312 -5.832 1 96.75 55 LYS B C 1
ATOM 1382 O O . LYS B 1 55 ? 6.496 4.152 -6.539 1 96.75 55 LYS B O 1
ATOM 1387 N N . TRP B 1 56 ? 7.473 4.543 -4.531 1 96.81 56 TRP B N 1
ATOM 1388 C CA . TRP B 1 56 ? 6.223 4.758 -3.811 1 96.81 56 TRP B CA 1
ATOM 1389 C C . TRP B 1 56 ? 5.969 6.246 -3.6 1 96.81 56 TRP B C 1
ATOM 1391 O O . TRP B 1 56 ? 6.332 6.805 -2.561 1 96.81 56 TRP B O 1
ATOM 1401 N N . LEU B 1 57 ? 5.281 6.852 -4.539 1 96.56 57 LEU B N 1
ATOM 1402 C CA . LEU B 1 57 ? 5.273 8.297 -4.73 1 96.56 57 LEU B CA 1
ATOM 1403 C C . LEU B 1 57 ? 4.285 8.961 -3.777 1 96.56 57 LEU B C 1
ATOM 1405 O O . LEU B 1 57 ? 4.371 10.172 -3.535 1 96.56 57 LEU B O 1
ATOM 1409 N N . GLY B 1 58 ? 3.35 8.188 -3.217 1 97.5 58 GLY B N 1
ATOM 1410 C CA . GLY B 1 58 ? 2.352 8.844 -2.391 1 97.5 58 GLY B CA 1
ATOM 1411 C C . GLY B 1 58 ? 1.479 9.812 -3.164 1 97.5 58 GLY B C 1
ATOM 1412 O O . GLY B 1 58 ? 1.204 9.602 -4.348 1 97.5 58 GLY B O 1
ATOM 1413 N N . GLN B 1 59 ? 0.948 10.719 -2.402 1 98.38 59 GLN B N 1
ATOM 1414 C CA . GLN B 1 59 ? 0.092 11.719 -3.031 1 98.38 59 GLN B CA 1
ATOM 1415 C C . GLN B 1 59 ? 0.613 13.133 -2.77 1 98.38 59 GLN B C 1
ATOM 1417 O O . GLN B 1 59 ? 0.329 13.719 -1.726 1 98.38 59 GLN B O 1
ATOM 1422 N N . TYR B 1 60 ? 1.202 13.766 -3.793 1 97.19 60 TYR B N 1
ATOM 1423 C CA . TYR B 1 60 ? 1.894 15.047 -3.688 1 97.19 60 TYR B CA 1
ATOM 1424 C C . TYR B 1 60 ? 0.935 16.156 -3.258 1 97.19 60 TYR B C 1
ATOM 1426 O O . TYR B 1 60 ? 1.201 16.875 -2.295 1 97.19 60 TYR B O 1
ATOM 1434 N N . ASP B 1 61 ? -0.204 16.25 -3.971 1 98 61 ASP B N 1
ATOM 1435 C CA . ASP B 1 61 ? -1.138 17.344 -3.732 1 98 61 ASP B CA 1
ATOM 1436 C C . ASP B 1 61 ? -1.696 17.281 -2.312 1 98 61 ASP B C 1
ATOM 1438 O O . ASP B 1 61 ? -1.841 18.328 -1.657 1 98 61 ASP B O 1
ATOM 1442 N N . GLU B 1 62 ? -1.997 16.125 -1.799 1 97.75 62 GLU B N 1
ATOM 1443 C CA . GLU B 1 62 ? -2.469 15.977 -0.425 1 97.75 62 GLU B CA 1
ATOM 1444 C C . GLU B 1 62 ? -1.441 16.516 0.571 1 97.75 62 GLU B C 1
ATOM 1446 O O . GLU B 1 62 ? -1.799 17.172 1.543 1 97.75 62 GLU B O 1
ATOM 1451 N N . CYS B 1 63 ? -0.212 16.188 0.295 1 96.06 63 CYS B N 1
ATOM 1452 C CA . CYS B 1 63 ? 0.856 16.594 1.205 1 96.06 63 CYS B CA 1
ATOM 1453 C C . CYS B 1 63 ? 1.018 18.109 1.225 1 96.06 63 CYS B C 1
ATOM 1455 O O . CYS B 1 63 ? 0.917 18.734 2.281 1 96.06 63 CYS B O 1
ATOM 1457 N N . VAL B 1 64 ? 1.144 18.75 0.089 1 96.19 64 VAL B N 1
ATOM 1458 C CA . VAL B 1 64 ? 1.512 20.172 0.046 1 96.19 64 VAL B CA 1
ATOM 1459 C C . VAL B 1 64 ? 0.307 21.031 0.42 1 96.19 64 VAL B C 1
ATOM 1461 O O . VAL B 1 64 ? 0.458 22.203 0.757 1 96.19 64 VAL B O 1
ATOM 1464 N N . ASP B 1 65 ? -0.831 20.406 0.444 1 96.38 65 ASP B N 1
ATOM 1465 C CA . ASP B 1 65 ? -2.043 21.141 0.804 1 96.38 65 ASP B CA 1
ATOM 1466 C C . ASP B 1 65 ? -2.232 21.172 2.318 1 96.38 65 ASP B C 1
ATOM 1468 O O . ASP B 1 65 ? -3.082 21.906 2.824 1 96.38 65 ASP B O 1
ATOM 1472 N N . ILE B 1 66 ? -1.472 20.453 3.02 1 94.62 66 ILE B N 1
ATOM 1473 C CA . ILE B 1 66 ? -1.628 20.406 4.469 1 94.62 66 ILE B CA 1
ATOM 1474 C C . ILE B 1 66 ? -1.21 21.75 5.078 1 94.62 66 ILE B C 1
ATOM 1476 O O . ILE B 1 66 ? -0.131 22.266 4.781 1 94.62 66 ILE B O 1
ATOM 1480 N N . GLN B 1 67 ? -2.139 22.312 5.836 1 92.19 67 GLN B N 1
ATOM 1481 C CA . GLN B 1 67 ? -1.91 23.453 6.715 1 92.19 67 GLN B CA 1
ATOM 1482 C C . GLN B 1 67 ? -2.328 23.141 8.148 1 92.19 67 GLN B C 1
ATOM 1484 O O . GLN B 1 67 ? -3.484 23.344 8.523 1 92.19 67 GLN B O 1
ATOM 1489 N N . ALA B 1 68 ? -1.344 22.688 8.852 1 88.06 68 ALA B N 1
ATOM 1490 C CA . ALA B 1 68 ? -1.657 22.344 10.234 1 88.06 68 ALA B CA 1
ATOM 1491 C C . ALA B 1 68 ? -2.033 23.594 11.039 1 88.06 68 ALA B C 1
ATOM 1493 O O . ALA B 1 68 ? -1.428 24.641 10.875 1 88.06 68 ALA B O 1
ATOM 1494 N N . PRO B 1 69 ? -3.057 23.406 11.797 1 83.25 69 PRO B N 1
ATOM 1495 C CA . PRO B 1 69 ? -3.477 24.562 12.586 1 83.25 69 PRO B CA 1
ATOM 1496 C C . PRO B 1 69 ? -2.463 24.938 13.664 1 83.25 69 PRO B C 1
ATOM 1498 O O . PRO B 1 69 ? -1.73 24.078 14.156 1 83.25 69 PRO B O 1
ATOM 1501 N N . SER B 1 70 ? -2.359 26.234 13.875 1 78.25 70 SER B N 1
ATOM 1502 C CA . SER B 1 70 ? -1.521 26.734 14.961 1 78.25 70 SER B CA 1
ATOM 1503 C C . SER B 1 70 ? -2.199 26.531 16.312 1 78.25 70 SER B C 1
ATOM 1505 O O . SER B 1 70 ? -3.428 26.469 16.391 1 78.25 70 SER B O 1
ATOM 1507 N N . LYS B 1 71 ? -1.391 26.125 17.281 1 74.38 71 LYS B N 1
ATOM 1508 C CA . LYS B 1 71 ? -1.946 26.094 18.625 1 74.38 71 LYS B CA 1
ATOM 1509 C C . LYS B 1 71 ? -1.5 27.297 19.438 1 74.38 71 LYS B C 1
ATOM 1511 O O . LYS B 1 71 ? -0.311 27.625 19.484 1 74.38 71 LYS B O 1
ATOM 1516 N N . ASP B 1 72 ? -2.502 28.047 19.781 1 63.06 72 ASP B N 1
ATOM 1517 C CA . ASP B 1 72 ? -2.26 29.25 20.578 1 63.06 72 ASP B CA 1
ATOM 1518 C C . ASP B 1 72 ? -1.592 28.891 21.906 1 63.06 72 ASP B C 1
ATOM 1520 O O . ASP B 1 72 ? -0.646 29.562 22.328 1 63.06 72 ASP B O 1
ATOM 1524 N N . ILE B 1 73 ? -1.992 27.781 22.438 1 61.59 73 ILE B N 1
ATOM 1525 C CA . ILE B 1 73 ? -1.588 27.5 23.812 1 61.59 73 ILE B CA 1
ATOM 1526 C C . ILE B 1 73 ? -0.125 27.062 23.828 1 61.59 73 ILE B C 1
ATOM 1528 O O . ILE B 1 73 ? 0.646 27.5 24.688 1 61.59 73 ILE B O 1
ATOM 1532 N N . THR B 1 74 ? 0.251 26.234 22.875 1 60.97 74 THR B N 1
ATOM 1533 C CA . THR B 1 74 ? 1.609 25.703 22.938 1 60.97 74 THR B CA 1
ATOM 1534 C C . THR B 1 74 ? 2.561 26.562 22.109 1 60.97 74 THR B C 1
ATOM 1536 O O . THR B 1 74 ? 3.781 26.438 22.219 1 60.97 74 THR B O 1
ATOM 1539 N N . GLY B 1 75 ? 1.929 27.562 21.5 1 62.12 75 GLY B N 1
ATOM 1540 C CA . GLY B 1 75 ? 2.777 28.438 20.719 1 62.12 75 GLY B CA 1
ATOM 1541 C C . GLY B 1 75 ? 3.328 27.781 19.469 1 62.12 75 GLY B C 1
ATOM 1542 O O . GLY B 1 75 ? 4.145 28.359 18.75 1 62.12 75 GLY B O 1
ATOM 1543 N N . VAL B 1 76 ? 3.041 26.469 19.328 1 64.06 76 VAL B N 1
ATOM 1544 C CA . VAL B 1 76 ? 3.578 25.828 18.125 1 64.06 76 VAL B CA 1
ATOM 1545 C C . VAL B 1 76 ? 2.814 26.312 16.906 1 64.06 76 VAL B C 1
ATOM 1547 O O . VAL B 1 76 ? 1.581 26.281 16.875 1 64.06 76 VAL B O 1
ATOM 1550 N N . GLU B 1 77 ? 3.57 26.953 16.078 1 71.06 77 GLU B N 1
ATOM 1551 C CA . GLU B 1 77 ? 2.969 27.391 14.812 1 71.06 77 GLU B CA 1
ATOM 1552 C C . GLU B 1 77 ? 2.584 26.203 13.945 1 71.06 77 GLU B C 1
ATOM 1554 O O . GLU B 1 77 ? 3.217 25.141 14.016 1 71.06 77 GLU B O 1
ATOM 1559 N N . GLY B 1 78 ? 1.416 26.281 13.328 1 84.12 78 GLY B N 1
ATOM 1560 C CA . GLY B 1 78 ? 1.079 25.281 12.32 1 84.12 78 GLY B CA 1
ATOM 1561 C C . GLY B 1 78 ? 2.127 25.156 11.234 1 84.12 78 GLY B C 1
ATOM 1562 O O . GLY B 1 78 ? 3.016 26.016 11.117 1 84.12 78 GLY B O 1
ATOM 1563 N N . PHE B 1 79 ? 2.211 24 10.703 1 90.38 79 PHE B N 1
ATOM 1564 C CA . PHE B 1 79 ? 3.176 23.828 9.625 1 90.38 79 PHE B CA 1
ATOM 1565 C C . PHE B 1 79 ? 2.469 23.547 8.305 1 90.38 79 PHE B C 1
ATOM 1567 O O . PHE B 1 79 ? 1.27 23.266 8.281 1 90.38 79 PHE B O 1
ATOM 1574 N N . ARG B 1 80 ? 3.254 23.797 7.238 1 93.44 80 ARG B N 1
ATOM 1575 C CA . ARG B 1 80 ? 2.857 23.359 5.906 1 93.44 80 ARG B CA 1
ATOM 1576 C C . ARG B 1 80 ? 3.547 22.047 5.543 1 93.44 80 ARG B C 1
ATOM 1578 O O . ARG B 1 80 ? 4.691 21.812 5.934 1 93.44 80 ARG B O 1
ATOM 1585 N N . GLY B 1 81 ? 2.773 21.25 4.836 1 93.62 81 GLY B N 1
ATOM 1586 C CA . GLY B 1 81 ? 3.359 20 4.402 1 93.62 81 GLY B CA 1
ATOM 1587 C C . GLY B 1 81 ? 4.449 20.172 3.357 1 93.62 81 GLY B C 1
ATOM 1588 O O . GLY B 1 81 ? 4.324 21.016 2.465 1 93.62 81 GLY B O 1
ATOM 1589 N N . LYS B 1 82 ? 5.469 19.422 3.561 1 93.56 82 LYS B N 1
ATOM 1590 C CA . LYS B 1 82 ? 6.566 19.344 2.604 1 93.56 82 LYS B CA 1
ATOM 1591 C C . LYS B 1 82 ? 6.754 17.922 2.094 1 93.56 82 LYS B C 1
ATOM 1593 O O . LYS B 1 82 ? 6.922 16.984 2.885 1 93.56 82 LYS B O 1
ATOM 1598 N N . TYR B 1 83 ? 6.625 17.828 0.756 1 93.25 83 TYR B N 1
ATOM 1599 C CA . TYR B 1 83 ? 6.781 16.531 0.1 1 93.25 83 TYR B CA 1
ATOM 1600 C C . TYR B 1 83 ? 8.258 16.172 -0.055 1 93.25 83 TYR B C 1
ATOM 1602 O O . TYR B 1 83 ? 9.016 16.906 -0.681 1 93.25 83 TYR B O 1
ATOM 1610 N N . CYS B 1 84 ? 8.633 15.039 0.58 1 90.25 84 CYS B N 1
ATOM 1611 C CA . CYS B 1 84 ? 10 14.547 0.522 1 90.25 84 CYS B CA 1
ATOM 1612 C C . CYS B 1 84 ? 10.031 13.078 0.094 1 90.25 84 CYS B C 1
ATOM 1614 O O . CYS B 1 84 ? 9.008 12.398 0.121 1 90.25 84 CYS B O 1
ATOM 1616 N N . THR B 1 85 ? 11.203 12.641 -0.409 1 91.19 85 THR B N 1
ATOM 1617 C CA . THR B 1 85 ? 11.406 11.242 -0.759 1 91.19 85 THR B CA 1
ATOM 1618 C C . THR B 1 85 ? 12.555 10.641 0.05 1 91.19 85 THR B C 1
ATOM 1620 O O . THR B 1 85 ? 13.586 11.289 0.252 1 91.19 85 THR B O 1
ATOM 1623 N N . LEU B 1 86 ? 12.258 9.5 0.507 1 87.5 86 LEU B N 1
ATOM 1624 C CA . LEU B 1 86 ? 13.281 8.727 1.196 1 87.5 86 LEU B CA 1
ATOM 1625 C C . LEU B 1 86 ? 13.805 7.602 0.304 1 87.5 86 LEU B C 1
ATOM 1627 O O . LEU B 1 86 ? 13.023 6.938 -0.384 1 87.5 86 LEU B O 1
ATOM 1631 N N . GLN B 1 87 ? 15.086 7.492 0.289 1 87.38 87 GLN B N 1
ATOM 1632 C CA . GLN B 1 87 ? 15.719 6.355 -0.375 1 87.38 87 GLN B CA 1
ATOM 1633 C C . GLN B 1 87 ? 16.078 5.262 0.628 1 87.38 87 GLN B C 1
ATOM 1635 O O . GLN B 1 87 ? 16.891 5.48 1.529 1 87.38 87 GLN B O 1
ATOM 1640 N N . VAL B 1 88 ? 15.406 4.141 0.484 1 86.5 88 VAL B N 1
ATOM 1641 C CA . VAL B 1 88 ? 15.586 3.043 1.427 1 86.5 88 VAL B CA 1
ATOM 1642 C C . VAL B 1 88 ? 15.812 1.738 0.665 1 86.5 88 VAL B C 1
ATOM 1644 O O . VAL B 1 88 ? 15.094 1.442 -0.294 1 86.5 88 VAL B O 1
ATOM 1647 N N . PRO B 1 89 ? 16.859 0.971 1.167 1 89.12 89 PRO B N 1
ATOM 1648 C CA . PRO B 1 89 ? 16.984 -0.337 0.521 1 89.12 89 PRO B CA 1
ATOM 1649 C C . PRO B 1 89 ? 15.836 -1.279 0.849 1 89.12 89 PRO B C 1
ATOM 1651 O O . PRO B 1 89 ? 15.445 -1.407 2.014 1 89.12 89 PRO B O 1
ATOM 1654 N N . LEU B 1 90 ? 15.25 -1.841 -0.21 1 90.56 90 LEU B N 1
ATOM 1655 C CA . LEU B 1 90 ? 14.234 -2.873 -0.059 1 90.56 90 LEU B CA 1
ATOM 1656 C C . LEU B 1 90 ? 14.828 -4.262 -0.254 1 90.56 90 LEU B C 1
ATOM 1658 O O . LEU B 1 90 ? 15.227 -4.621 -1.365 1 90.56 90 LEU B O 1
ATOM 1662 N N . LYS B 1 91 ? 14.82 -4.984 0.854 1 89.88 91 LYS B N 1
ATOM 1663 C CA . LYS B 1 91 ? 15.422 -6.316 0.802 1 89.88 91 LYS B CA 1
ATOM 1664 C C . LYS B 1 91 ? 14.383 -7.367 0.413 1 89.88 91 LYS B C 1
ATOM 1666 O O . LYS B 1 91 ? 13.336 -7.484 1.054 1 89.88 91 LYS B O 1
ATOM 1671 N N . LEU B 1 92 ? 14.688 -8.055 -0.649 1 87.06 92 LEU B N 1
ATOM 1672 C CA . LEU B 1 92 ? 13.906 -9.188 -1.128 1 87.06 92 LEU B CA 1
ATOM 1673 C C . LEU B 1 92 ? 14.773 -10.438 -1.265 1 87.06 92 LEU B C 1
ATOM 1675 O O . LEU B 1 92 ? 15.305 -10.711 -2.344 1 87.06 92 LEU B O 1
ATOM 1679 N N . GLY B 1 93 ? 14.875 -11.18 -0.14 1 81.81 93 GLY B N 1
ATOM 1680 C CA . GLY B 1 93 ? 15.859 -12.258 -0.137 1 81.81 93 GLY B CA 1
ATOM 1681 C C . GLY B 1 93 ? 17.281 -11.766 -0.34 1 81.81 93 GLY B C 1
ATOM 1682 O O . GLY B 1 93 ? 17.734 -10.867 0.371 1 81.81 93 GLY B O 1
ATOM 1683 N N . PRO B 1 94 ? 17.828 -12.289 -1.425 1 86.62 94 PRO B N 1
ATOM 1684 C CA . PRO B 1 94 ? 19.203 -11.883 -1.688 1 86.62 94 PRO B CA 1
ATOM 1685 C C . PRO B 1 94 ? 19.297 -10.555 -2.441 1 86.62 94 PRO B C 1
ATOM 1687 O O . PRO B 1 94 ? 20.391 -9.992 -2.578 1 86.62 94 PRO B O 1
ATOM 1690 N N . VAL B 1 95 ? 18.188 -10.094 -2.939 1 87.88 95 VAL B N 1
ATOM 1691 C CA . VAL B 1 95 ? 18.172 -8.906 -3.781 1 87.88 95 VAL B CA 1
ATOM 1692 C C . VAL B 1 95 ? 17.828 -7.68 -2.934 1 87.88 95 VAL B C 1
ATOM 1694 O O . VAL B 1 95 ? 17 -7.754 -2.029 1 87.88 95 VAL B O 1
ATOM 1697 N N . SER B 1 96 ? 18.609 -6.617 -3.232 1 92.44 96 SER B N 1
ATOM 1698 C CA . SER B 1 96 ? 18.312 -5.316 -2.645 1 92.44 96 SER B CA 1
ATOM 1699 C C . SER B 1 96 ? 17.969 -4.289 -3.721 1 92.44 96 SER B C 1
ATOM 1701 O O . SER B 1 96 ? 18.734 -4.086 -4.66 1 92.44 96 SER B O 1
ATOM 1703 N N . LEU B 1 97 ? 16.797 -3.758 -3.547 1 92.38 97 LEU B N 1
ATOM 1704 C CA . LEU B 1 97 ? 16.359 -2.75 -4.508 1 92.38 97 LEU B CA 1
ATOM 1705 C C . LEU B 1 97 ? 16.375 -1.358 -3.883 1 92.38 97 LEU B C 1
ATOM 1707 O O . LEU B 1 97 ? 16.078 -1.2 -2.697 1 92.38 97 LEU B O 1
ATOM 1711 N N . PRO B 1 98 ? 16.734 -0.302 -4.652 1 92.81 98 PRO B N 1
ATOM 1712 C CA . PRO B 1 98 ? 16.75 1.076 -4.156 1 92.81 98 PRO B CA 1
ATOM 1713 C C . PRO B 1 98 ? 15.359 1.703 -4.113 1 92.81 98 PRO B C 1
ATOM 1715 O O . PRO B 1 98 ? 14.984 2.447 -5.023 1 92.81 98 PRO B O 1
ATOM 1718 N N . LEU B 1 99 ? 14.68 1.42 -3.1 1 93.25 99 LEU B N 1
ATOM 1719 C CA . LEU B 1 99 ? 13.32 1.924 -2.951 1 93.25 99 LEU B CA 1
ATOM 1720 C C . LEU B 1 99 ? 13.32 3.428 -2.701 1 93.25 99 LEU B C 1
ATOM 1722 O O . LEU B 1 99 ? 14.125 3.93 -1.916 1 93.25 99 LEU B O 1
ATOM 1726 N N . SER B 1 100 ? 12.5 4.152 -3.416 1 92.5 100 SER B N 1
ATOM 1727 C CA . SER B 1 100 ? 12.156 5.543 -3.131 1 92.5 100 SER B CA 1
ATOM 1728 C C . SER B 1 100 ? 10.719 5.668 -2.631 1 92.5 100 SER B C 1
ATOM 1730 O O . SER B 1 100 ? 9.781 5.238 -3.305 1 92.5 100 SER B O 1
ATOM 1732 N N . THR B 1 101 ? 10.57 6.168 -1.468 1 93.5 101 THR B N 1
ATOM 1733 C CA . THR B 1 101 ? 9.227 6.324 -0.926 1 93.5 101 THR B CA 1
ATOM 1734 C C . THR B 1 101 ? 8.992 7.758 -0.458 1 93.5 101 THR B C 1
ATOM 1736 O O . THR B 1 101 ? 9.891 8.383 0.109 1 93.5 101 THR B O 1
ATOM 1739 N N . ALA B 1 102 ? 7.738 8.203 -0.686 1 93.88 102 ALA B N 1
ATOM 1740 C CA . ALA B 1 102 ? 7.406 9.578 -0.328 1 93.88 102 ALA B CA 1
ATOM 1741 C C . ALA B 1 102 ? 7.008 9.68 1.141 1 93.88 102 ALA B C 1
ATOM 1743 O O . ALA B 1 102 ? 6.371 8.773 1.683 1 93.88 102 ALA B O 1
ATOM 1744 N N . VAL B 1 103 ? 7.391 10.844 1.698 1 92.5 103 VAL B N 1
ATOM 1745 C CA . VAL B 1 103 ? 6.93 11.227 3.029 1 92.5 103 VAL B CA 1
ATOM 1746 C C . VAL B 1 103 ? 6.449 12.672 3.016 1 92.5 103 VAL B C 1
ATOM 1748 O O . VAL B 1 103 ? 6.805 13.445 2.119 1 92.5 103 VAL B O 1
ATOM 1751 N N . CYS B 1 104 ? 5.648 12.883 3.982 1 92.88 104 CYS B N 1
ATOM 1752 C CA . CYS B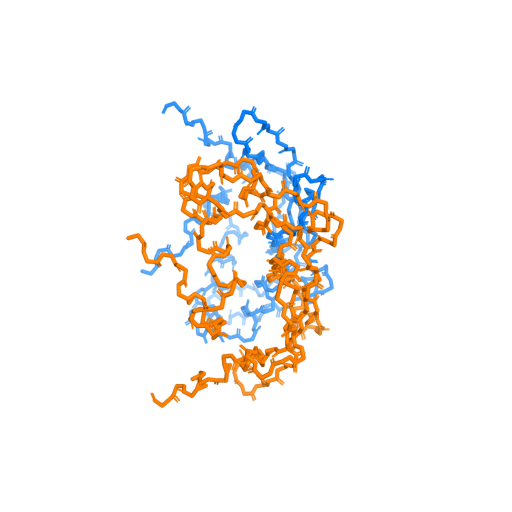 1 104 ? 5.141 14.242 4.172 1 92.88 104 CYS B CA 1
ATOM 1753 C C . CYS B 1 104 ? 5.531 14.781 5.543 1 92.88 104 CYS B C 1
ATOM 1755 O O . CYS B 1 104 ? 5.191 14.195 6.566 1 92.88 104 CYS B O 1
ATOM 1757 N N . LEU B 1 105 ? 6.293 15.914 5.457 1 90.69 105 LEU B N 1
ATOM 1758 C CA . LEU B 1 105 ? 6.867 16.469 6.68 1 90.69 105 LEU B CA 1
ATOM 1759 C C . LEU B 1 105 ? 6.547 17.953 6.809 1 90.69 105 LEU B C 1
ATOM 1761 O O . LEU B 1 105 ? 6.156 18.594 5.832 1 90.69 105 LEU B O 1
ATOM 1765 N N . PRO B 1 106 ? 6.738 18.422 8.047 1 90.75 106 PRO B N 1
ATOM 1766 C CA . PRO B 1 106 ? 6.664 19.875 8.18 1 90.75 106 PRO B CA 1
ATOM 1767 C C . PRO B 1 106 ? 7.699 20.594 7.324 1 90.75 106 PRO B C 1
ATOM 1769 O O . PRO B 1 106 ? 8.82 20.109 7.156 1 90.75 106 PRO B O 1
ATOM 1772 N N . ASP B 1 107 ? 7.277 21.75 6.816 1 91.06 107 ASP B N 1
ATOM 1773 C CA . ASP B 1 107 ? 8.172 22.484 5.934 1 91.06 107 ASP B CA 1
ATOM 1774 C C . ASP B 1 107 ? 9.391 23 6.691 1 91.06 107 ASP B C 1
ATOM 1776 O O . ASP B 1 107 ? 10.375 23.438 6.082 1 91.06 107 ASP B O 1
ATOM 1780 N N . SER B 1 108 ? 9.43 22.891 7.941 1 87.19 108 SER B N 1
ATOM 1781 C CA . SER B 1 108 ? 10.594 23.25 8.734 1 87.19 108 SER B CA 1
ATOM 1782 C C . SER B 1 108 ? 11.664 22.172 8.656 1 87.19 108 SER B C 1
ATOM 1784 O O . SER B 1 108 ? 12.805 22.375 9.078 1 87.19 108 SER B O 1
ATOM 1786 N N . CYS B 1 109 ? 11.242 21.031 8.055 1 84.06 109 CYS B N 1
ATOM 1787 C CA . CYS B 1 109 ? 12.219 19.969 7.906 1 84.06 109 CYS B CA 1
ATOM 1788 C C . CYS B 1 109 ? 13.164 20.234 6.742 1 84.06 109 CYS B C 1
ATOM 1790 O O . CYS B 1 109 ? 12.734 20.719 5.691 1 84.06 109 CYS B O 1
ATOM 1792 N N . ASN B 1 110 ? 14.562 20.109 6.992 1 75.94 110 ASN B N 1
ATOM 1793 C CA . ASN B 1 110 ? 15.57 20.266 5.945 1 75.94 110 ASN B CA 1
ATOM 1794 C C . ASN B 1 110 ? 16.203 18.922 5.578 1 75.94 110 ASN B C 1
ATOM 1796 O O . ASN B 1 110 ? 17 18.375 6.352 1 75.94 110 ASN B O 1
ATOM 1800 N N . PRO B 1 111 ? 15.773 18.422 4.438 1 63.62 111 PRO B N 1
ATOM 1801 C CA . PRO B 1 111 ? 16.312 17.125 4.051 1 63.62 111 PRO B CA 1
ATOM 1802 C C . PRO B 1 111 ? 17.828 17.156 3.811 1 63.62 111 PRO B C 1
ATOM 1804 O O . PRO B 1 111 ? 18.484 16.125 3.912 1 63.62 111 PRO B O 1
ATOM 1807 N N . ASN B 1 112 ? 18.312 18.219 3.326 1 58.78 112 ASN B N 1
ATOM 1808 C CA . ASN B 1 112 ? 19.734 18.328 3.078 1 58.78 112 ASN B CA 1
ATOM 1809 C C . ASN B 1 112 ? 20.531 18.438 4.383 1 58.78 112 ASN B C 1
ATOM 1811 O O . ASN B 1 112 ? 21.75 18.297 4.387 1 58.78 112 ASN B O 1
ATOM 1815 N N . LYS B 1 113 ? 19.906 18.781 5.363 1 53.47 113 LYS B N 1
ATOM 1816 C CA . LYS B 1 113 ? 20.656 18.859 6.613 1 53.47 113 LYS B CA 1
ATOM 1817 C C . LYS B 1 113 ? 20.797 17.469 7.25 1 53.47 113 LYS B C 1
ATOM 1819 O O . LYS B 1 113 ? 19.938 16.609 7.059 1 53.47 113 LYS B O 1
ATOM 1824 N N . THR B 1 114 ? 22.031 16.938 7.508 1 43.69 114 THR B N 1
ATOM 1825 C CA . THR B 1 114 ? 22.438 15.711 8.172 1 43.69 114 THR B CA 1
ATOM 1826 C C . THR B 1 114 ? 21.312 15.172 9.055 1 43.69 114 THR B C 1
ATOM 1828 O O . THR B 1 114 ? 21.328 14 9.445 1 43.69 114 THR B O 1
ATOM 1831 N N . ASN B 1 115 ? 20.531 15.992 9.273 1 45.59 115 ASN B N 1
ATOM 1832 C CA . ASN B 1 115 ? 19.609 15.57 10.328 1 45.59 115 ASN B CA 1
ATOM 1833 C C . ASN B 1 115 ? 18.625 14.516 9.82 1 45.59 115 ASN B C 1
ATOM 1835 O O . ASN B 1 115 ? 17.828 13.992 10.594 1 45.59 115 ASN B O 1
ATOM 1839 N N . PHE B 1 116 ? 18.672 14.406 8.516 1 45.12 116 PHE B N 1
ATOM 1840 C CA . PHE B 1 116 ? 17.812 13.352 7.988 1 45.12 116 PHE B CA 1
ATOM 1841 C C . PHE B 1 116 ? 18.609 12.07 7.777 1 45.12 116 PHE B C 1
ATOM 1843 O O . PHE B 1 116 ? 19.109 11.812 6.68 1 45.12 116 PHE B O 1
ATOM 1850 N N . GLN B 1 117 ? 19.781 11.828 8.508 1 41.34 117 GLN B N 1
ATOM 1851 C CA . GLN B 1 117 ? 20.391 10.516 8.328 1 41.34 117 GLN B CA 1
ATOM 1852 C C . GLN B 1 117 ? 19.359 9.406 8.398 1 41.34 117 GLN B C 1
ATOM 1854 O O . GLN B 1 117 ? 18.609 9.305 9.375 1 41.34 117 GLN B O 1
ATOM 1859 N N . ILE B 1 118 ? 18.984 8.977 7.309 1 39.97 118 ILE B N 1
ATOM 1860 C CA . ILE B 1 118 ? 18.094 7.848 7.086 1 39.97 118 ILE B CA 1
ATOM 1861 C C . ILE B 1 118 ? 18.453 6.707 8.031 1 39.97 118 ILE B C 1
ATOM 1863 O O . ILE B 1 118 ? 19.625 6.52 8.359 1 39.97 118 ILE B O 1
ATOM 1867 N N . LEU B 1 119 ? 17.453 5.805 8.312 1 38.19 119 LEU B N 1
ATOM 1868 C CA . LEU B 1 119 ? 17.375 4.531 9.023 1 38.19 119 LEU B CA 1
ATOM 1869 C C . LEU B 1 119 ? 18.391 3.537 8.461 1 38.19 119 LEU B C 1
ATOM 1871 O O . LEU B 1 119 ? 18.219 3.033 7.348 1 38.19 119 LEU B O 1
ATOM 1875 N N . GLN B 1 120 ? 19.562 3.824 8.18 1 31.59 120 GLN B N 1
ATOM 1876 C CA . GLN B 1 120 ? 20.484 2.756 7.828 1 31.59 120 GLN B CA 1
ATOM 1877 C C . GLN B 1 120 ? 20.328 1.554 8.758 1 31.59 120 GLN B C 1
ATOM 1879 O O . GLN B 1 120 ? 20.609 0.419 8.367 1 31.59 120 GLN B O 1
ATOM 1884 N N . LYS B 1 121 ? 20.281 1.577 10.125 1 32.78 121 LYS B N 1
ATOM 1885 C CA . LYS B 1 121 ? 20.703 0.353 10.805 1 32.78 121 LYS B CA 1
ATOM 1886 C C . LYS B 1 121 ? 19.75 -0.796 10.5 1 32.78 121 LYS B C 1
ATOM 1888 O O . LYS B 1 121 ? 19.734 -1.809 11.203 1 32.78 121 LYS B O 1
ATOM 1893 N N . TYR B 1 122 ? 18.922 -1.141 9.688 1 32.44 122 TYR B N 1
ATOM 1894 C CA . TYR B 1 122 ? 18.516 -2.539 9.617 1 32.44 122 TYR B CA 1
ATOM 1895 C C . TYR B 1 122 ? 19.719 -3.451 9.414 1 32.44 122 TYR B C 1
ATOM 1897 O O . TYR B 1 122 ? 20.141 -3.689 8.281 1 32.44 122 TYR B O 1
ATOM 1905 N N . HIS B 1 123 ? 20.922 -3.367 9.875 1 25.36 123 HIS B N 1
ATOM 1906 C CA . HIS B 1 123 ? 21.688 -4.586 10.117 1 25.36 123 HIS B CA 1
ATOM 1907 C C . HIS B 1 123 ? 20.953 -5.516 11.07 1 25.36 123 HIS B C 1
ATOM 1909 O O . HIS B 1 123 ? 20.719 -5.164 12.234 1 25.36 123 HIS B O 1
ATOM 1915 N N . LEU B 1 124 ? 19.938 -6.395 10.664 1 23.45 124 LEU B N 1
ATOM 1916 C CA . LEU B 1 124 ? 19.75 -7.684 11.32 1 23.45 124 LEU B CA 1
ATOM 1917 C C . LEU B 1 124 ? 21.078 -8.367 11.586 1 23.45 124 LEU B C 1
ATOM 1919 O O . LEU B 1 124 ? 21.812 -8.695 10.656 1 23.45 124 LEU B O 1
ATOM 1923 N N . ASN B 1 125 ? 21.906 -7.828 12.477 1 20.25 125 ASN B N 1
ATOM 1924 C CA . ASN B 1 125 ? 22.703 -8.828 13.172 1 20.25 125 ASN B CA 1
ATOM 1925 C C . ASN B 1 125 ? 21.828 -9.742 14.031 1 20.25 125 ASN B C 1
ATOM 1927 O O . ASN B 1 125 ? 20.891 -9.273 14.688 1 20.25 125 ASN B O 1
#

Organism: Araneus ventricosus (NCBI:txid182803)

Sequence (250 aa):
MSILHCATVFLTGSLCFSELEDYFYSYCAASSLYCMILLDSYGKPESGVLTGNIKWLGQYDECVDIQAPSKDITGVEGFRGKYCTLQVPLKLGPVSLPLSTAVCLPDSCNPNKTNFQILQKYHLNMSILHCATVFLTGSLCFSELEDYFYSYCAASSLYCMILLDSYGKPESGVLTGNIKWLGQYDECVDIQAPSKDITGVEGFRGKYCTLQVPLKLGPVSLPLSTAVCLPDSCNPNKTNFQILQKYHLN

pLDDT: mean 78.01, std 22.44, range [20.25, 98.38]

Solvent-accessible surface area (backbone atoms only — not comparable to full-atom values): 14001 Å² total; per-residue (Å²): 136,79,74,70,75,60,62,61,41,49,46,83,83,36,69,33,37,52,50,51,52,49,45,42,63,68,26,43,71,66,67,30,70,67,34,50,41,48,61,32,15,20,32,40,72,58,35,28,47,94,77,64,45,42,70,19,67,35,21,61,69,52,16,53,64,36,67,45,73,60,39,80,87,78,60,46,66,40,41,41,31,29,74,44,73,44,82,42,80,41,76,56,86,93,43,73,41,82,25,35,34,23,41,59,38,44,56,72,52,55,75,86,42,72,48,52,51,60,70,61,73,79,64,86,118,135,79,74,74,76,65,62,62,44,50,47,81,83,36,69,34,38,51,49,51,51,50,46,43,63,68,25,42,70,66,68,30,70,68,34,49,41,48,62,32,14,20,32,39,74,59,36,28,47,94,77,64,46,42,69,21,67,35,20,61,68,52,15,54,64,36,67,46,71,59,39,80,86,76,62,46,68,39,40,40,32,29,74,44,74,43,81,41,81,40,76,57,85,93,43,73,42,81,24,35,32,23,39,59,37,44,56,72,51,56,76,86,44,74,47,52,50,66,71,62,72,83,65,85,121

InterPro domains:
  IPR006621 Nose resistant-to-fluoxetine protein, N-terminal [PF20146] (16-114)
  IPR006621 Nose resistant-to-fluoxetine protein, N-terminal [SM00703] (13-125)
  IPR052728 Oxygen and lipid transport regulator [PTHR11161] (29-114)

Nearest PDB structures (foldseek):
  6t76-assembly1_A  TM=4.438E-01  e=2.401E+00  Nostoc sp. PCC 7120 = FACHB-418
  8ui2-assembly1_B  TM=4.903E-01  e=4.053E+00  synthetic construct
  6gdu-assembly1_A  TM=4.784E-01  e=6.842E+00  Synechococcus elongatus PCC 7942 = FACHB-805
  5fhe-assembly1_A  TM=2.497E-01  e=1.622E+00  Bacteroides fragilis
  6t76-assembly1_A  TM=4.441E-01  e=2.340E+00  Nostoc sp. PCC 7120 = FACHB-418

Foldseek 3Di:
DPPPPQPQLQVPPALQVVQVVCCCVVAVVVPHPLVVLQVQQKFDDDPCVVVPPQERQGHDVSQQPRWAPADPVVRNHTFGKDKDWDFDWDDDPVDTDGHIIIHITGPSDDPPPCSRVDPVPPPPD/DPPPPQPQLQVVPALQVVQVVCCCVVAVVVPHPLNVLQVQQKFDDDPCVVVPPQERQGHDVSQQPRWAPADPVVRNHTFGKDKDWDFDWDDDPVDTDGHIIIHITGPSDDPPPCSRPDPPPPPPD

Radius of gyration: 21.48 Å; Cα contacts (8 Å, |Δi|>4): 451; chains: 2; bounding box: 47×66×40 Å

Secondary structure (DSSP, 8-state):
-------B---TTSHHHHHHHHHIIIIITTT-HHHHHHHHTS--PPS-GGGT--EE---HHHHHT-BPPP-TTT-PPP-BEEEEEEEEEEEETTEEEEEEEEEEEETT--TTSGGG-BS------/-----------TTSHHHHHHHHHIIIIITTT-HHHHHHHHTS--PPS-GGGT--EE---HHHHHT-BPPPPTTT-PPP-BEEEEEEEEEEEETTEEEEEEEEEEEETT--TTSTT----------